Protein AF-E6KYJ8-F1 (afdb_monomer_lite)

pLDDT: mean 94.99, std 8.51, range [47.22, 98.88]

Secondary structure (DSSP, 8-state):
--HHHHHHHHHHHHHHHHTT-HHHHHHHHHH--TTT-HHHHHHHHHHHHHHHHHTT-HHHHHHHHTT--TTT-HHHHHHHHHHHHHHHHHTT-HHHHHHHHHT--TTT-HHHHHHHHHHHHHHHHHTT-HHHHHHHHHT--TTT-HHHHHHHHHHHHHHHHHTT-HHHHHHHHHH--GGGS--

Structure (mmCIF, N/CA/C/O backbone):
data_AF-E6KYJ8-F1
#
_entry.id   AF-E6KYJ8-F1
#
loop_
_atom_site.group_PDB
_atom_site.id
_atom_site.type_symbol
_atom_site.label_atom_id
_atom_site.label_alt_id
_atom_site.label_comp_id
_atom_site.label_asym_id
_atom_site.label_entity_id
_atom_site.label_seq_id
_atom_site.pdbx_PDB_ins_code
_atom_site.Cartn_x
_atom_site.Cartn_y
_atom_site.Cartn_z
_atom_site.occupancy
_atom_site.B_iso_or_equiv
_atom_site.auth_seq_id
_atom_site.auth_comp_id
_atom_site.auth_asym_id
_atom_site.auth_atom_id
_atom_site.pdbx_PDB_model_num
ATOM 1 N N . MET A 1 1 ? 23.139 4.076 -16.967 1.00 90.25 1 MET A N 1
ATOM 2 C CA . MET A 1 1 ? 22.301 5.235 -17.347 1.00 90.25 1 MET A CA 1
ATOM 3 C C . MET A 1 1 ? 22.391 6.262 -16.223 1.00 90.25 1 MET A C 1
ATOM 5 O O . MET A 1 1 ? 22.632 5.878 -15.086 1.00 90.25 1 MET A O 1
ATOM 9 N N . SER A 1 2 ? 22.284 7.561 -16.502 1.00 94.62 2 SER A N 1
ATOM 10 C CA . SER A 1 2 ? 22.285 8.576 -15.435 1.00 94.62 2 SER A CA 1
ATOM 11 C C . SER A 1 2 ? 20.957 8.593 -14.661 1.00 94.62 2 SER A C 1
ATOM 13 O O . SER A 1 2 ? 19.926 8.132 -15.155 1.00 94.62 2 SER A O 1
ATOM 15 N N . GLN A 1 3 ? 20.948 9.167 -13.451 1.00 94.38 3 GLN A N 1
ATOM 16 C CA . GLN A 1 3 ? 19.711 9.337 -12.673 1.00 94.38 3 GLN A CA 1
ATOM 17 C C . GLN A 1 3 ? 18.653 10.158 -13.426 1.00 94.38 3 GLN A C 1
ATOM 19 O O . GLN A 1 3 ? 17.460 9.868 -13.329 1.00 94.38 3 GLN A O 1
ATOM 24 N N . ASP A 1 4 ? 19.076 11.168 -14.186 1.00 96.25 4 ASP A N 1
ATOM 25 C CA . ASP A 1 4 ? 18.162 12.025 -14.942 1.00 96.25 4 ASP A CA 1
ATOM 26 C C . ASP A 1 4 ? 17.588 11.306 -16.162 1.00 96.25 4 ASP A C 1
ATOM 28 O O . ASP A 1 4 ? 16.384 11.391 -16.409 1.00 96.25 4 ASP A O 1
ATOM 32 N N . GLU A 1 5 ? 18.401 10.515 -16.863 1.00 97.00 5 GLU A N 1
ATOM 33 C CA . GLU A 1 5 ? 17.921 9.628 -17.928 1.00 97.00 5 GLU A CA 1
ATOM 34 C C . GLU A 1 5 ? 16.893 8.619 -17.382 1.00 97.00 5 GLU A C 1
ATOM 36 O O . GLU A 1 5 ? 15.819 8.457 -17.964 1.00 97.00 5 GLU A O 1
ATOM 41 N N . ALA A 1 6 ? 17.140 8.016 -16.210 1.00 97.44 6 ALA A N 1
ATOM 42 C CA . ALA A 1 6 ? 16.184 7.105 -15.574 1.00 97.44 6 ALA A CA 1
ATOM 43 C C . ALA A 1 6 ? 14.845 7.799 -15.252 1.00 97.44 6 ALA A C 1
ATOM 45 O O . ALA A 1 6 ? 13.772 7.229 -15.469 1.00 97.44 6 ALA A O 1
ATOM 46 N N . ARG A 1 7 ? 14.880 9.048 -14.767 1.00 97.75 7 ARG A N 1
ATOM 47 C CA . ARG A 1 7 ? 13.676 9.853 -14.481 1.00 97.75 7 ARG A CA 1
ATOM 48 C C . ARG A 1 7 ? 12.904 10.230 -15.746 1.00 97.75 7 ARG A C 1
ATOM 50 O O . ARG A 1 7 ? 11.667 10.268 -15.717 1.00 97.75 7 ARG A O 1
ATOM 57 N N . GLN A 1 8 ? 13.607 10.502 -16.845 1.00 98.00 8 GLN A N 1
ATOM 58 C CA . GLN A 1 8 ? 12.992 10.763 -18.146 1.00 98.00 8 GLN A CA 1
ATOM 59 C C . GLN A 1 8 ? 12.287 9.514 -18.675 1.00 98.00 8 GLN A C 1
ATOM 61 O O . GLN A 1 8 ? 11.096 9.587 -18.989 1.00 98.00 8 GLN A O 1
ATOM 66 N N . LEU A 1 9 ? 12.966 8.362 -18.666 1.00 98.25 9 LEU A N 1
ATOM 67 C CA . LEU A 1 9 ? 12.364 7.079 -19.032 1.00 98.25 9 LEU A CA 1
ATOM 68 C C . LEU A 1 9 ? 11.146 6.757 -18.164 1.00 98.25 9 LEU A C 1
ATOM 70 O O . LEU A 1 9 ? 10.091 6.409 -18.688 1.00 98.25 9 LEU A O 1
ATOM 74 N N . PHE A 1 10 ? 11.236 6.952 -16.846 1.00 98.31 10 PHE A N 1
ATOM 75 C CA . PHE A 1 10 ? 10.096 6.751 -15.951 1.00 98.31 10 PHE A CA 1
ATOM 76 C C . PHE A 1 10 ? 8.895 7.630 -16.334 1.00 98.31 10 PHE A C 1
ATOM 78 O O . PHE A 1 10 ? 7.752 7.168 -16.339 1.00 98.31 10 PHE A O 1
ATOM 85 N N . SER A 1 11 ? 9.140 8.899 -16.665 1.00 98.31 11 SER A N 1
ATOM 86 C CA . SER A 1 11 ? 8.084 9.834 -17.066 1.00 98.31 11 SER A CA 1
ATOM 87 C C . SER A 1 11 ? 7.454 9.439 -18.404 1.00 98.31 11 SER A C 1
ATOM 89 O O . SER A 1 11 ? 6.230 9.482 -18.539 1.00 98.31 11 SER A O 1
ATOM 91 N N . GLN A 1 12 ? 8.267 8.989 -19.363 1.00 98.38 12 GLN A N 1
ATOM 92 C CA . GLN A 1 12 ? 7.805 8.455 -20.643 1.00 98.38 12 GLN A CA 1
ATOM 93 C C . GLN A 1 12 ? 6.954 7.192 -20.456 1.00 98.38 12 GLN A C 1
ATOM 95 O O . GLN A 1 12 ? 5.836 7.131 -20.966 1.00 98.38 12 GLN A O 1
ATOM 100 N N . ALA A 1 13 ? 7.434 6.219 -19.679 1.00 98.25 13 ALA A N 1
ATOM 101 C CA . ALA A 1 13 ? 6.714 4.983 -19.380 1.00 98.25 13 ALA A CA 1
ATOM 102 C C . ALA A 1 13 ? 5.369 5.252 -18.696 1.00 98.25 13 ALA A C 1
ATOM 104 O O . ALA A 1 13 ? 4.353 4.653 -19.041 1.00 98.25 13 ALA A O 1
ATOM 105 N N . LYS A 1 14 ? 5.327 6.214 -17.765 1.00 98.00 14 LYS A N 1
ATOM 106 C CA . LYS A 1 14 ? 4.080 6.626 -17.113 1.00 98.00 14 LYS A CA 1
ATOM 107 C C . LYS A 1 14 ? 3.079 7.220 -18.110 1.00 98.00 14 LYS A C 1
ATOM 109 O O . LYS A 1 14 ? 1.889 6.950 -17.979 1.00 98.00 14 LYS A O 1
ATOM 114 N N . LYS A 1 15 ? 3.538 8.000 -19.093 1.00 98.19 15 LYS A N 1
ATOM 115 C CA . LYS A 1 15 ? 2.671 8.522 -20.158 1.00 98.19 15 LYS A CA 1
ATOM 116 C C . LYS A 1 15 ? 2.117 7.388 -21.025 1.00 98.19 15 LYS A C 1
ATOM 118 O O . LYS A 1 15 ? 0.914 7.317 -21.217 1.00 98.19 15 LYS A O 1
ATOM 123 N N . LEU A 1 16 ? 2.967 6.456 -21.457 1.00 98.12 16 LEU A N 1
ATOM 124 C CA . LEU A 1 16 ? 2.534 5.273 -22.214 1.00 98.12 16 LEU A CA 1
ATOM 125 C C . LEU A 1 16 ? 1.512 4.435 -21.438 1.00 98.12 16 LEU A C 1
ATOM 127 O O . LEU A 1 16 ? 0.522 3.986 -22.006 1.00 98.12 16 LEU A O 1
ATOM 131 N N . TYR A 1 17 ? 1.710 4.282 -20.127 1.00 96.19 17 TYR A N 1
ATOM 132 C CA . TYR A 1 17 ? 0.749 3.616 -19.253 1.00 96.19 17 TYR A CA 1
ATOM 133 C C . TYR A 1 17 ? -0.611 4.335 -19.216 1.00 96.19 17 TYR A C 1
ATOM 135 O O . TYR A 1 17 ? -1.647 3.674 -19.262 1.00 96.19 17 TYR A O 1
ATOM 143 N N . GLN A 1 18 ? -0.618 5.672 -19.161 1.00 95.56 18 GLN A N 1
ATOM 144 C CA . GLN A 1 18 ? -1.845 6.480 -19.224 1.00 95.56 18 GLN A CA 1
ATOM 145 C C . GLN A 1 18 ? -2.541 6.383 -20.586 1.00 95.56 18 GLN A C 1
ATOM 147 O O . GLN A 1 18 ? -3.766 6.354 -20.632 1.00 95.56 18 GLN A O 1
ATOM 152 N N . ASP A 1 19 ? -1.764 6.268 -21.662 1.00 96.62 19 ASP A N 1
ATOM 153 C CA . ASP A 1 19 ? -2.246 6.093 -23.036 1.00 96.62 19 ASP A CA 1
ATOM 154 C C . ASP A 1 19 ? -2.639 4.626 -23.348 1.00 96.62 19 ASP A C 1
ATOM 156 O O . ASP A 1 19 ? -2.859 4.274 -24.504 1.00 96.62 19 ASP A O 1
ATOM 160 N N . GLU A 1 20 ? -2.689 3.750 -22.333 1.00 95.25 20 GLU A N 1
ATOM 161 C CA . GLU A 1 20 ? -2.968 2.304 -22.422 1.00 95.25 20 GLU A CA 1
ATOM 162 C C . GLU A 1 20 ? -2.023 1.493 -23.327 1.00 95.25 20 GLU A C 1
ATOM 164 O O . GLU A 1 20 ? -2.270 0.323 -23.632 1.00 95.25 20 GLU A O 1
ATOM 169 N N . LYS A 1 21 ? -0.866 2.058 -23.675 1.00 97.44 21 LYS A N 1
ATOM 170 C CA . LYS A 1 21 ? 0.219 1.383 -24.395 1.00 97.44 21 LYS A CA 1
ATOM 171 C C . LYS A 1 21 ? 1.053 0.541 -23.431 1.00 97.44 21 LYS A C 1
ATOM 173 O O . LYS A 1 21 ? 2.201 0.855 -23.119 1.00 97.44 21 LYS A O 1
ATOM 178 N N . LEU A 1 22 ? 0.429 -0.511 -22.899 1.00 95.75 22 LEU A N 1
ATOM 179 C CA . LEU A 1 22 ? 0.965 -1.274 -21.770 1.00 95.75 22 LEU A CA 1
ATOM 180 C C . LEU A 1 22 ? 2.283 -1.987 -22.084 1.00 95.75 22 LEU A C 1
ATOM 182 O O . LEU A 1 22 ? 3.143 -2.029 -21.211 1.00 95.75 22 LEU A O 1
ATOM 186 N N . ASP A 1 23 ? 2.451 -2.530 -23.289 1.00 96.56 23 ASP A N 1
ATOM 187 C CA . ASP A 1 23 ? 3.670 -3.267 -23.653 1.00 96.56 23 ASP A CA 1
ATOM 188 C C . ASP A 1 23 ? 4.876 -2.324 -23.776 1.00 96.56 23 ASP A C 1
ATOM 190 O O . ASP A 1 23 ? 5.904 -2.559 -23.147 1.00 96.56 23 ASP A O 1
ATOM 194 N N . GLU A 1 24 ? 4.707 -1.176 -24.441 1.00 97.75 24 GLU A N 1
ATOM 195 C CA . GLU A 1 24 ? 5.748 -0.139 -24.516 1.00 97.75 24 GLU A CA 1
ATOM 196 C C . GLU A 1 24 ? 6.108 0.403 -23.116 1.00 97.75 24 GLU A C 1
ATOM 198 O O . GLU A 1 24 ? 7.274 0.646 -22.807 1.00 97.75 24 GLU A O 1
ATOM 203 N N . ALA A 1 25 ? 5.114 0.581 -22.236 1.00 98.25 25 ALA A N 1
ATOM 204 C CA . ALA A 1 25 ? 5.355 1.006 -20.858 1.00 98.25 25 ALA A CA 1
ATOM 205 C C . ALA A 1 25 ? 6.130 -0.050 -20.049 1.00 98.25 25 ALA A C 1
ATOM 207 O O . ALA A 1 25 ? 7.018 0.310 -19.273 1.00 98.25 25 ALA A O 1
ATOM 208 N N . ILE A 1 26 ? 5.805 -1.338 -20.225 1.00 98.38 26 ILE A N 1
ATOM 209 C CA . ILE A 1 26 ? 6.500 -2.462 -19.581 1.00 98.38 26 ILE A CA 1
ATOM 210 C C . ILE A 1 26 ? 7.983 -2.445 -19.948 1.00 98.38 26 ILE A C 1
ATOM 212 O O . ILE A 1 26 ? 8.816 -2.474 -19.040 1.00 98.38 26 ILE A O 1
ATOM 216 N N . ASP A 1 27 ? 8.300 -2.341 -21.240 1.00 98.12 27 ASP A N 1
ATOM 217 C CA . ASP A 1 27 ? 9.679 -2.390 -21.731 1.00 98.12 27 ASP A CA 1
ATOM 218 C C . ASP A 1 27 ? 10.536 -1.286 -21.096 1.00 98.12 27 ASP A C 1
ATOM 220 O O . ASP A 1 27 ? 11.637 -1.539 -20.598 1.00 98.12 27 ASP A O 1
ATOM 224 N N . ILE A 1 28 ? 10.000 -0.062 -21.025 1.00 98.31 28 ILE A N 1
ATOM 225 C CA . ILE A 1 28 ? 10.714 1.067 -20.420 1.00 98.31 28 ILE A CA 1
ATOM 226 C C . ILE A 1 28 ? 10.812 0.923 -18.895 1.00 98.31 28 ILE A C 1
ATOM 228 O O . ILE A 1 28 ? 11.865 1.192 -18.316 1.00 98.31 28 ILE A O 1
ATOM 232 N N . PHE A 1 29 ? 9.759 0.480 -18.199 1.00 98.44 29 PHE A N 1
ATOM 233 C CA . PHE A 1 29 ? 9.866 0.258 -16.752 1.00 98.44 29 PHE A CA 1
ATOM 234 C C . PHE A 1 29 ? 10.894 -0.832 -16.405 1.00 98.44 29 PHE A C 1
ATOM 236 O O . PHE A 1 29 ? 11.585 -0.709 -15.394 1.00 98.44 29 PHE A O 1
ATOM 243 N N . GLN A 1 30 ? 11.032 -1.872 -17.235 1.00 97.81 30 GLN A N 1
ATOM 244 C CA . GLN A 1 30 ? 12.019 -2.947 -17.063 1.00 97.81 30 GLN A CA 1
ATOM 245 C C . GLN A 1 30 ? 13.461 -2.520 -17.382 1.00 97.81 30 GLN A C 1
ATOM 247 O O . GLN A 1 30 ? 14.420 -3.118 -16.867 1.00 97.81 30 GLN A O 1
ATOM 252 N N . SER A 1 31 ? 13.639 -1.505 -18.232 1.00 97.62 31 SER A N 1
ATOM 253 C CA . SER A 1 31 ? 14.966 -1.014 -18.605 1.00 97.62 31 SER A CA 1
ATOM 254 C C . SER A 1 31 ? 15.634 -0.217 -17.481 1.00 97.62 31 SER A C 1
ATOM 256 O O . SER A 1 31 ? 16.860 -0.210 -17.403 1.00 97.62 31 SER A O 1
ATOM 258 N N . ILE A 1 32 ? 14.855 0.403 -16.588 1.00 98.06 32 ILE A N 1
ATOM 259 C CA . ILE A 1 32 ? 15.362 1.154 -15.431 1.00 98.06 32 ILE A CA 1
ATOM 260 C C . ILE A 1 32 ? 15.987 0.182 -14.425 1.00 98.06 32 ILE A C 1
ATOM 262 O O . ILE A 1 32 ? 15.309 -0.719 -13.926 1.00 98.06 32 ILE A O 1
ATOM 266 N N . LYS A 1 33 ? 17.274 0.362 -14.101 1.00 97.88 33 LYS A N 1
ATOM 267 C CA . LYS A 1 33 ? 17.994 -0.479 -13.133 1.00 97.88 33 LYS A CA 1
ATOM 268 C C . LYS A 1 33 ? 18.135 0.219 -11.787 1.00 97.88 33 LYS A C 1
ATOM 270 O O . LYS A 1 33 ? 18.229 1.444 -11.713 1.00 97.88 33 LYS A O 1
ATOM 275 N N . ARG A 1 34 ? 18.177 -0.573 -10.709 1.00 97.94 34 ARG A N 1
ATOM 276 C CA . ARG A 1 34 ? 18.364 -0.054 -9.345 1.00 97.94 34 ARG A CA 1
ATOM 277 C C . ARG A 1 34 ? 19.661 0.745 -9.217 1.00 97.94 34 ARG A C 1
ATOM 279 O O . ARG A 1 34 ? 19.665 1.783 -8.572 1.00 97.94 34 ARG A O 1
ATOM 286 N N . GLU A 1 35 ? 20.724 0.284 -9.871 1.00 97.25 35 GLU A N 1
ATOM 287 C CA . GLU A 1 35 ? 22.051 0.915 -9.874 1.00 97.25 35 GLU A CA 1
ATOM 288 C C . GLU A 1 35 ? 22.045 2.328 -10.479 1.00 97.25 35 GLU A C 1
ATOM 290 O O . GLU A 1 35 ? 22.800 3.185 -10.029 1.00 97.25 35 GLU A O 1
ATOM 295 N N . ASP A 1 36 ? 21.176 2.587 -11.463 1.00 95.06 36 ASP A N 1
ATOM 296 C CA . ASP A 1 36 ? 21.071 3.901 -12.105 1.00 95.06 36 ASP A CA 1
ATOM 297 C C . ASP A 1 36 ? 20.391 4.916 -11.174 1.00 95.06 36 ASP A C 1
ATOM 299 O O . ASP A 1 36 ? 20.800 6.072 -11.083 1.00 95.06 36 ASP A O 1
ATOM 303 N N . SER A 1 37 ? 19.323 4.494 -10.488 1.00 97.38 37 SER A N 1
ATOM 304 C CA . SER A 1 37 ? 18.577 5.302 -9.521 1.00 97.38 37 SER A CA 1
ATOM 305 C C . SER A 1 37 ? 17.672 4.400 -8.669 1.00 97.38 37 SER A C 1
ATOM 307 O O . SER A 1 37 ? 16.605 4.006 -9.151 1.00 97.38 37 SER A O 1
ATOM 309 N N . PRO A 1 38 ? 18.024 4.116 -7.400 1.00 98.25 38 PRO A N 1
ATOM 310 C CA . PRO A 1 38 ? 17.213 3.254 -6.537 1.00 98.25 38 PRO A CA 1
ATOM 311 C C . PRO A 1 38 ? 15.776 3.765 -6.372 1.00 98.25 38 PRO A C 1
ATOM 313 O O . PRO A 1 38 ? 14.809 3.022 -6.544 1.00 98.25 38 PRO A O 1
ATOM 316 N N . GLU A 1 39 ? 15.623 5.076 -6.170 1.00 98.19 39 GLU A N 1
ATOM 317 C CA . GLU A 1 39 ? 14.317 5.719 -6.028 1.00 98.19 39 GLU A CA 1
ATOM 318 C C . GLU A 1 39 ? 13.444 5.561 -7.284 1.00 98.19 39 GLU A C 1
ATOM 320 O O . GLU A 1 39 ? 12.257 5.225 -7.199 1.00 98.19 39 GLU A O 1
ATOM 325 N N . THR A 1 40 ? 14.019 5.802 -8.466 1.00 98.44 40 THR A N 1
ATOM 326 C CA . THR A 1 40 ? 13.284 5.707 -9.734 1.00 98.44 40 THR A CA 1
ATOM 327 C C . THR A 1 40 ? 12.972 4.256 -10.074 1.00 98.44 40 THR A C 1
ATOM 329 O O . THR A 1 40 ? 11.868 3.963 -10.534 1.00 98.44 40 THR A O 1
ATOM 332 N N . PHE A 1 41 ? 13.898 3.343 -9.783 1.00 98.69 41 PHE A N 1
ATOM 333 C CA . PHE A 1 41 ? 13.699 1.907 -9.910 1.00 98.69 41 PHE A CA 1
ATOM 334 C C . PHE A 1 41 ? 12.505 1.430 -9.080 1.00 98.69 41 PHE A C 1
ATOM 336 O O . PHE A 1 41 ? 11.587 0.836 -9.639 1.00 98.69 41 PHE A O 1
ATOM 343 N N . ALA A 1 42 ? 12.446 1.755 -7.785 1.00 98.75 42 ALA A N 1
ATOM 344 C CA . ALA A 1 42 ? 11.335 1.352 -6.920 1.00 98.75 42 ALA A CA 1
ATOM 345 C C . ALA A 1 42 ? 9.976 1.849 -7.445 1.00 98.75 42 ALA A C 1
ATOM 347 O O . ALA A 1 42 ? 8.984 1.115 -7.462 1.00 98.75 42 ALA A O 1
ATOM 348 N N . ARG A 1 43 ? 9.928 3.088 -7.948 1.00 98.62 43 ARG A N 1
ATOM 349 C CA . ARG A 1 43 ? 8.725 3.651 -8.579 1.00 98.62 43 ARG A CA 1
ATOM 350 C C . ARG A 1 43 ? 8.375 2.951 -9.894 1.00 98.62 43 ARG A C 1
ATOM 352 O O . ARG A 1 43 ? 7.190 2.746 -10.161 1.00 98.62 43 ARG A O 1
ATOM 359 N N . ALA A 1 44 ? 9.364 2.601 -10.714 1.00 98.62 44 ALA A N 1
ATOM 360 C CA . ALA A 1 44 ? 9.171 1.868 -11.963 1.00 98.62 44 ALA A CA 1
ATOM 361 C C . ALA A 1 44 ? 8.621 0.460 -11.700 1.00 98.62 44 ALA A C 1
ATOM 363 O O . ALA A 1 44 ? 7.591 0.101 -12.267 1.00 98.62 44 ALA A O 1
ATOM 364 N N . GLN A 1 45 ? 9.223 -0.284 -10.767 1.00 98.81 45 GLN A N 1
ATOM 365 C CA . GLN A 1 45 ? 8.759 -1.617 -10.372 1.00 98.81 45 GLN A CA 1
ATOM 366 C C . GLN A 1 45 ? 7.330 -1.583 -9.815 1.00 98.81 45 GLN A C 1
ATOM 368 O O . GLN A 1 45 ? 6.519 -2.439 -10.163 1.00 98.81 45 GLN A O 1
ATOM 373 N N . LEU A 1 46 ? 6.966 -0.556 -9.033 1.00 98.81 46 LEU A N 1
ATOM 374 C CA . LEU A 1 46 ? 5.592 -0.400 -8.545 1.00 98.81 46 LEU A CA 1
ATOM 375 C C . LEU A 1 46 ? 4.580 -0.307 -9.701 1.00 98.81 46 LEU A C 1
ATOM 377 O O . LEU A 1 46 ? 3.543 -0.966 -9.660 1.00 98.81 46 LEU A O 1
ATOM 381 N N . ASN A 1 47 ? 4.870 0.496 -10.732 1.00 98.62 47 ASN A N 1
ATOM 382 C CA . ASN A 1 47 ? 3.982 0.636 -11.893 1.00 98.62 47 ASN A CA 1
ATOM 383 C C . ASN A 1 47 ? 3.983 -0.623 -12.764 1.00 98.62 47 ASN A C 1
ATOM 385 O O . ASN A 1 47 ? 2.923 -1.057 -13.207 1.00 98.62 47 ASN A O 1
ATOM 389 N N . LEU A 1 48 ? 5.146 -1.244 -12.952 1.00 98.62 48 LEU A N 1
ATOM 390 C CA . LEU A 1 48 ? 5.276 -2.493 -13.688 1.00 98.62 48 LEU A CA 1
ATOM 391 C C . LEU A 1 48 ? 4.421 -3.605 -13.059 1.00 98.62 48 LEU A C 1
ATOM 393 O O . LEU A 1 48 ? 3.650 -4.261 -13.757 1.00 98.62 48 LEU A O 1
ATOM 397 N N . ALA A 1 49 ? 4.491 -3.779 -11.738 1.00 98.62 49 ALA A N 1
ATOM 398 C CA . ALA A 1 49 ? 3.672 -4.752 -11.020 1.00 98.62 49 ALA A CA 1
ATOM 399 C C . ALA A 1 49 ? 2.167 -4.450 -11.119 1.00 98.62 49 ALA A C 1
ATOM 401 O O . ALA A 1 49 ? 1.370 -5.370 -11.301 1.00 98.62 49 ALA A O 1
ATOM 402 N N . LEU A 1 50 ? 1.767 -3.172 -11.065 1.00 98.12 50 LEU A N 1
ATOM 403 C CA . LEU A 1 50 ? 0.370 -2.770 -11.273 1.00 98.12 50 LEU A CA 1
ATOM 404 C C . LEU A 1 50 ? -0.133 -3.141 -12.677 1.00 98.12 50 LEU A C 1
ATOM 406 O O . LEU A 1 50 ? -1.264 -3.609 -12.806 1.00 98.12 50 LEU A O 1
ATOM 410 N N . ILE A 1 51 ? 0.699 -2.989 -13.714 1.00 98.06 51 ILE A N 1
ATOM 411 C CA . ILE A 1 51 ? 0.354 -3.405 -15.081 1.00 98.06 51 ILE A CA 1
ATOM 412 C C . ILE A 1 51 ? 0.149 -4.921 -15.147 1.00 98.06 51 ILE A C 1
ATOM 414 O O . ILE A 1 51 ? -0.864 -5.374 -15.679 1.00 98.06 51 ILE A O 1
ATOM 418 N N . TRP A 1 52 ? 1.068 -5.712 -14.584 1.00 98.38 52 TRP A N 1
ATOM 419 C CA . TRP A 1 52 ? 0.923 -7.172 -14.570 1.00 98.38 52 TRP A CA 1
ATOM 420 C C . TRP A 1 52 ? -0.311 -7.625 -13.787 1.00 98.38 52 TRP A C 1
ATOM 422 O O . TRP A 1 52 ? -1.039 -8.493 -14.263 1.00 98.38 52 TRP A O 1
ATOM 432 N N . ARG A 1 53 ? -0.629 -6.967 -12.664 1.00 96.25 53 ARG A N 1
ATOM 433 C CA . ARG A 1 53 ? -1.882 -7.201 -11.935 1.00 96.25 53 ARG A CA 1
ATOM 434 C C . ARG A 1 53 ? -3.109 -6.872 -12.796 1.00 96.25 53 ARG A C 1
ATOM 436 O O . ARG A 1 53 ? -4.031 -7.680 -12.834 1.00 96.25 53 ARG A O 1
ATOM 443 N N . LYS A 1 54 ? -3.117 -5.747 -13.533 1.00 94.25 54 LYS A N 1
ATOM 444 C CA . LYS A 1 54 ? -4.206 -5.381 -14.474 1.00 94.25 54 LYS A CA 1
ATOM 445 C C . LYS A 1 54 ? -4.376 -6.428 -15.584 1.00 94.25 54 LYS A C 1
ATOM 447 O O . LYS A 1 54 ? -5.497 -6.665 -16.018 1.00 94.25 54 LYS A O 1
ATOM 452 N N . LYS A 1 55 ? -3.286 -7.073 -16.016 1.00 95.81 55 LYS A N 1
ATOM 453 C CA . LYS A 1 55 ? -3.295 -8.173 -16.996 1.00 95.81 55 LYS A CA 1
ATOM 454 C C . LYS A 1 55 ? -3.707 -9.538 -16.413 1.00 95.81 55 LYS A C 1
ATOM 456 O O . LYS A 1 55 ? -3.790 -10.496 -17.169 1.00 95.81 55 LYS A O 1
ATOM 461 N N . GLY A 1 56 ? -3.959 -9.644 -15.105 1.00 95.75 56 GLY A N 1
ATOM 462 C CA . GLY A 1 56 ? -4.295 -10.909 -14.433 1.00 95.75 56 GLY A CA 1
ATOM 463 C C . GLY A 1 56 ? -3.088 -11.791 -14.089 1.00 95.75 56 GLY A C 1
ATOM 464 O O . GLY A 1 56 ? -3.249 -12.873 -13.537 1.00 95.75 56 GLY A O 1
ATOM 465 N N . GLU A 1 57 ? -1.871 -11.319 -14.352 1.00 97.88 57 GLU A N 1
ATOM 466 C CA . GLU A 1 57 ? -0.622 -12.051 -14.132 1.00 97.88 57 GLU A CA 1
ATOM 467 C C . GLU A 1 57 ? -0.112 -11.808 -12.702 1.00 97.88 57 GLU A C 1
ATOM 469 O O . GLU A 1 57 ? 0.879 -11.104 -12.468 1.00 97.88 57 GLU A O 1
ATOM 474 N N . GLN A 1 58 ? -0.835 -12.351 -11.720 1.00 96.19 58 GLN A N 1
ATOM 475 C CA . GLN A 1 58 ? -0.595 -12.085 -10.300 1.00 96.19 58 GLN A CA 1
ATOM 476 C C . GLN A 1 58 ? 0.792 -12.539 -9.832 1.00 96.19 58 GLN A C 1
ATOM 478 O O . GLN A 1 58 ? 1.431 -11.830 -9.062 1.00 96.19 58 GLN A O 1
ATOM 483 N N . GLU A 1 59 ? 1.292 -13.682 -10.299 1.00 98.00 59 GLU A N 1
ATOM 484 C CA . GLU A 1 59 ? 2.607 -14.216 -9.920 1.00 98.00 59 GLU A CA 1
ATOM 485 C C . GLU A 1 59 ? 3.737 -13.279 -10.355 1.00 98.00 59 GLU A C 1
ATOM 487 O O . GLU A 1 59 ? 4.661 -13.025 -9.581 1.00 98.00 59 GLU A O 1
ATOM 492 N N . LYS A 1 60 ? 3.635 -12.703 -11.561 1.00 98.19 60 LYS A N 1
ATOM 493 C CA . LYS A 1 60 ? 4.590 -11.698 -12.047 1.00 98.19 60 LYS A CA 1
ATOM 494 C C . LYS A 1 60 ? 4.518 -10.433 -11.201 1.00 98.19 60 LYS A C 1
ATOM 496 O O . LYS A 1 60 ? 5.554 -9.908 -10.802 1.00 98.19 60 LYS A O 1
ATOM 501 N N . ALA A 1 61 ? 3.306 -9.962 -10.899 1.00 98.50 61 ALA A N 1
ATOM 502 C CA . ALA A 1 61 ? 3.113 -8.787 -10.057 1.00 98.50 61 ALA A CA 1
ATOM 503 C C . ALA A 1 61 ? 3.716 -8.980 -8.656 1.00 98.50 61 ALA A C 1
ATOM 505 O O . ALA A 1 61 ? 4.431 -8.100 -8.185 1.00 98.50 61 ALA A O 1
ATOM 506 N N . ILE A 1 62 ? 3.483 -10.138 -8.023 1.00 98.62 62 ILE A N 1
ATOM 507 C CA . ILE A 1 62 ? 4.061 -10.496 -6.718 1.00 98.62 62 ILE A CA 1
ATOM 508 C C . ILE A 1 62 ? 5.586 -10.452 -6.780 1.00 98.62 62 ILE A C 1
ATOM 510 O O . ILE A 1 62 ? 6.191 -9.714 -6.005 1.00 98.62 62 ILE A O 1
ATOM 514 N N . ALA A 1 63 ? 6.189 -11.170 -7.734 1.00 98.56 63 ALA A N 1
ATOM 515 C CA . ALA A 1 63 ? 7.641 -11.230 -7.869 1.00 98.56 63 ALA A CA 1
ATOM 516 C C . ALA A 1 63 ? 8.258 -9.831 -8.021 1.00 98.56 63 ALA A C 1
ATOM 518 O O . ALA A 1 63 ? 9.293 -9.544 -7.430 1.00 98.56 63 ALA A O 1
ATOM 519 N N . ILE A 1 64 ? 7.601 -8.936 -8.767 1.00 98.75 64 ILE A N 1
ATOM 520 C CA . ILE A 1 64 ? 8.066 -7.559 -8.955 1.00 98.75 64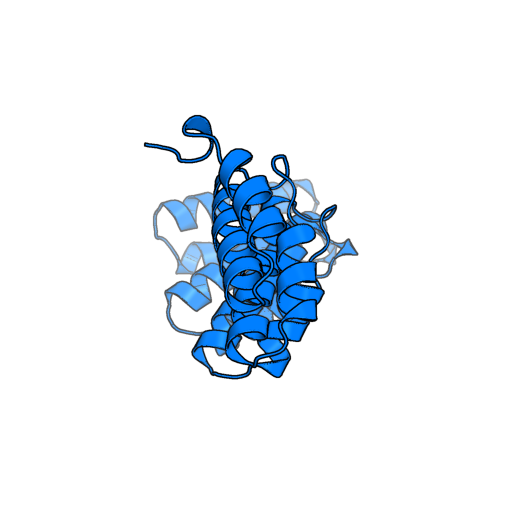 ILE A CA 1
ATOM 521 C C . ILE A 1 64 ? 7.879 -6.719 -7.686 1.00 98.75 64 ILE A C 1
ATOM 523 O O . ILE A 1 64 ? 8.807 -6.009 -7.298 1.00 98.75 64 ILE A O 1
ATOM 527 N N . TYR A 1 65 ? 6.723 -6.787 -7.016 1.00 98.69 65 TYR A N 1
ATOM 528 C CA . TYR A 1 65 ? 6.508 -6.058 -5.760 1.00 98.69 65 TYR A CA 1
ATOM 529 C C . TYR A 1 65 ? 7.535 -6.447 -4.689 1.00 98.69 65 TYR A C 1
ATOM 531 O O . TYR A 1 65 ? 8.004 -5.575 -3.961 1.00 98.69 65 TYR A O 1
ATOM 539 N N . GLU A 1 66 ? 7.922 -7.724 -4.623 1.00 98.38 66 GLU A N 1
ATOM 540 C CA . GLU A 1 66 ? 8.944 -8.235 -3.698 1.00 98.38 66 GLU A CA 1
ATOM 541 C C . GLU A 1 66 ? 10.353 -7.685 -3.980 1.00 98.38 66 GLU A C 1
ATOM 543 O O . GLU A 1 66 ? 11.207 -7.696 -3.094 1.00 98.38 66 GLU A O 1
ATOM 548 N N . THR A 1 67 ? 10.605 -7.137 -5.175 1.00 98.38 67 THR A N 1
ATOM 549 C CA . THR A 1 67 ? 11.876 -6.458 -5.471 1.00 98.38 67 THR A CA 1
ATOM 550 C C . THR A 1 67 ? 11.963 -5.045 -4.897 1.00 98.38 67 THR A C 1
ATOM 552 O O . THR A 1 67 ? 13.043 -4.462 -4.895 1.00 98.38 67 THR A O 1
ATOM 555 N N . ILE A 1 68 ? 10.866 -4.450 -4.430 1.00 98.69 68 ILE A N 1
ATOM 556 C CA . ILE A 1 68 ? 10.866 -3.063 -3.952 1.00 98.69 68 ILE A CA 1
ATOM 557 C C . ILE A 1 68 ? 11.373 -3.040 -2.511 1.00 98.69 68 ILE A C 1
ATOM 559 O O . ILE A 1 68 ? 10.787 -3.671 -1.634 1.00 98.69 68 ILE A O 1
ATOM 563 N N . GLN A 1 69 ? 12.453 -2.299 -2.263 1.00 98.62 69 GLN A N 1
ATOM 564 C CA . GLN A 1 69 ? 13.047 -2.140 -0.934 1.00 98.62 69 GLN A CA 1
ATOM 565 C C . GLN A 1 69 ? 12.613 -0.816 -0.304 1.00 98.62 69 GLN A C 1
ATOM 567 O O . GLN A 1 69 ? 12.396 0.176 -1.005 1.00 98.62 69 GLN A O 1
ATOM 572 N N . ARG A 1 70 ? 12.470 -0.795 1.026 1.00 98.62 70 ARG A N 1
ATOM 573 C CA . ARG A 1 70 ? 12.051 0.413 1.750 1.00 98.62 70 ARG A CA 1
ATOM 574 C C . ARG A 1 70 ? 13.084 1.527 1.599 1.00 98.62 70 ARG A C 1
ATOM 576 O O . ARG A 1 70 ? 12.710 2.679 1.421 1.00 98.62 70 ARG A O 1
ATOM 583 N N . GLU A 1 71 ? 14.360 1.169 1.622 1.00 98.31 71 GLU A N 1
ATOM 584 C CA . GLU A 1 71 ? 15.501 2.079 1.529 1.00 98.31 71 GLU A CA 1
ATOM 585 C C . GLU A 1 71 ? 15.589 2.755 0.154 1.00 98.31 71 GLU A C 1
ATOM 587 O O . GLU A 1 71 ? 16.033 3.898 0.063 1.00 98.31 71 GLU A O 1
ATOM 592 N N . ASP A 1 72 ? 15.121 2.081 -0.903 1.00 98.19 72 ASP A N 1
ATOM 593 C CA . ASP A 1 72 ? 15.078 2.636 -2.258 1.00 98.19 72 ASP A CA 1
ATOM 594 C C . ASP A 1 72 ? 14.023 3.751 -2.357 1.00 98.19 72 ASP A C 1
ATOM 596 O O . ASP A 1 72 ? 14.276 4.824 -2.908 1.00 98.19 72 ASP A O 1
ATOM 600 N N . ASN A 1 73 ? 12.812 3.490 -1.850 1.00 98.62 73 ASN A N 1
ATOM 601 C CA . ASN A 1 73 ? 11.722 4.461 -1.788 1.00 98.62 73 ASN A CA 1
ATOM 602 C C . ASN A 1 73 ? 10.639 4.004 -0.783 1.00 98.62 73 ASN A C 1
ATOM 604 O O . ASN A 1 73 ? 9.823 3.139 -1.129 1.00 98.62 73 ASN A O 1
ATOM 608 N N . PRO A 1 74 ? 10.548 4.622 0.412 1.00 98.69 74 PRO A N 1
ATOM 609 C CA . PRO A 1 74 ? 9.603 4.204 1.452 1.00 98.69 74 PRO A CA 1
ATOM 610 C C . PRO A 1 74 ? 8.143 4.220 0.987 1.00 98.69 74 PRO A C 1
ATOM 612 O O . PRO A 1 74 ? 7.385 3.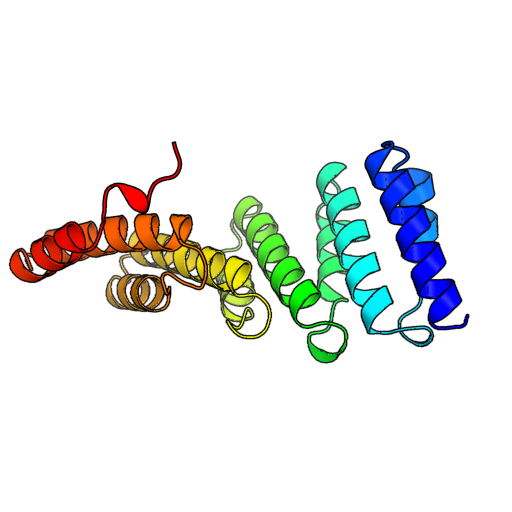273 1.200 1.00 98.69 74 PRO A O 1
ATOM 615 N N . LYS A 1 75 ? 7.761 5.257 0.237 1.00 98.75 75 LYS A N 1
ATOM 616 C CA . LYS A 1 75 ? 6.399 5.421 -0.277 1.00 98.75 75 LYS A CA 1
ATOM 617 C C . LYS A 1 75 ? 6.020 4.338 -1.287 1.00 98.75 75 LYS A C 1
ATOM 619 O O . LYS A 1 75 ? 4.901 3.825 -1.269 1.00 98.75 75 LYS A O 1
ATOM 624 N N . ALA A 1 76 ? 6.932 3.995 -2.198 1.00 98.75 76 ALA A N 1
ATOM 625 C CA . ALA A 1 76 ? 6.708 2.929 -3.169 1.00 98.75 76 ALA A CA 1
ATOM 626 C C . ALA A 1 76 ? 6.645 1.562 -2.478 1.00 98.75 76 ALA A C 1
ATOM 628 O O . ALA A 1 76 ? 5.768 0.765 -2.809 1.00 98.75 76 ALA A O 1
ATOM 629 N N . PHE A 1 77 ? 7.504 1.329 -1.482 1.00 98.88 77 PHE A N 1
ATOM 630 C CA . PHE A 1 77 ? 7.484 0.128 -0.654 1.00 98.88 77 PHE A CA 1
ATOM 631 C C . PHE A 1 77 ? 6.142 -0.057 0.064 1.00 98.88 77 PHE A C 1
ATOM 633 O O . PHE A 1 77 ? 5.513 -1.104 -0.086 1.00 98.88 77 PHE A O 1
ATOM 640 N N . ALA A 1 78 ? 5.640 0.968 0.759 1.00 98.81 78 ALA A N 1
ATOM 641 C CA . ALA A 1 78 ? 4.347 0.902 1.443 1.00 98.81 78 ALA A CA 1
ATOM 642 C C . ALA A 1 78 ? 3.198 0.546 0.483 1.00 98.81 78 ALA A C 1
ATOM 644 O O . ALA A 1 78 ? 2.370 -0.323 0.769 1.00 98.81 78 ALA A O 1
ATOM 645 N N . LYS A 1 79 ? 3.179 1.160 -0.706 1.00 98.81 79 LYS A N 1
ATOM 646 C CA . LYS A 1 79 ? 2.185 0.856 -1.746 1.00 98.81 79 LYS A CA 1
ATOM 647 C C . LYS A 1 79 ? 2.336 -0.554 -2.312 1.00 98.81 79 LYS A C 1
ATOM 649 O O . LYS A 1 79 ? 1.325 -1.191 -2.611 1.00 98.81 79 LYS A O 1
ATOM 654 N N . ALA A 1 80 ? 3.561 -1.047 -2.464 1.00 98.81 80 ALA A N 1
ATOM 655 C CA . ALA A 1 80 ? 3.830 -2.406 -2.920 1.00 98.81 80 ALA A CA 1
ATOM 656 C C . ALA A 1 80 ? 3.329 -3.440 -1.905 1.00 98.81 80 ALA A C 1
ATOM 658 O O . ALA A 1 80 ? 2.586 -4.344 -2.275 1.00 98.81 80 ALA A O 1
ATOM 659 N N . GLN A 1 81 ? 3.639 -3.249 -0.619 1.00 98.88 81 GLN A N 1
ATOM 660 C CA . GLN A 1 81 ? 3.164 -4.108 0.468 1.00 98.88 81 GLN A CA 1
ATOM 661 C C . GLN A 1 81 ? 1.633 -4.110 0.564 1.00 98.88 81 GLN A C 1
ATOM 663 O O . GLN A 1 81 ? 1.021 -5.169 0.698 1.00 98.88 81 GLN A O 1
ATOM 668 N N . TYR A 1 82 ? 0.989 -2.950 0.404 1.00 98.81 82 TYR A N 1
ATOM 669 C CA . TYR A 1 82 ? -0.473 -2.873 0.384 1.00 98.81 82 TYR A CA 1
ATOM 670 C C . TYR A 1 82 ? -1.073 -3.692 -0.770 1.00 98.81 82 TYR A C 1
ATOM 672 O O . TYR A 1 82 ? -2.022 -4.446 -0.563 1.00 98.81 82 TYR A O 1
ATOM 680 N N . ASN A 1 83 ? -0.503 -3.601 -1.977 1.00 98.62 83 ASN A N 1
ATOM 681 C CA . ASN A 1 83 ? -0.969 -4.379 -3.129 1.00 98.62 83 ASN A CA 1
ATOM 682 C C . ASN A 1 83 ? -0.664 -5.879 -3.004 1.00 98.62 83 ASN A C 1
ATOM 684 O O . ASN A 1 83 ? -1.514 -6.687 -3.372 1.00 98.62 83 ASN A O 1
ATOM 688 N N . LEU A 1 84 ? 0.493 -6.258 -2.451 1.00 98.56 84 LEU A N 1
ATOM 689 C CA . LEU A 1 84 ? 0.808 -7.651 -2.120 1.00 98.56 84 LEU A CA 1
ATOM 690 C C . LEU A 1 84 ? -0.238 -8.233 -1.175 1.00 98.56 84 LEU A C 1
ATOM 692 O O . LEU A 1 84 ? -0.748 -9.320 -1.427 1.00 98.56 84 LEU A O 1
ATOM 696 N N . ALA A 1 85 ? -0.602 -7.500 -0.122 1.00 98.56 85 ALA A N 1
ATOM 697 C CA . ALA A 1 85 ? -1.631 -7.936 0.810 1.00 98.56 85 ALA A CA 1
ATOM 698 C C . ALA A 1 85 ? -2.986 -8.154 0.117 1.00 98.56 85 ALA A C 1
ATOM 700 O O . ALA A 1 85 ? -3.651 -9.142 0.404 1.00 98.56 85 ALA A O 1
ATOM 701 N N . LEU A 1 86 ? -3.379 -7.291 -0.828 1.00 98.06 86 LEU A N 1
ATOM 702 C CA . LEU A 1 86 ? -4.610 -7.493 -1.603 1.00 98.06 86 LEU A CA 1
ATOM 703 C C . LEU A 1 86 ? -4.553 -8.765 -2.459 1.00 98.06 86 LEU A C 1
ATOM 705 O O . LEU A 1 86 ? -5.496 -9.547 -2.440 1.00 98.06 86 LEU A O 1
ATOM 709 N N . ILE A 1 87 ? -3.439 -9.010 -3.155 1.00 98.06 87 ILE A N 1
ATOM 710 C CA . ILE A 1 87 ? -3.273 -10.231 -3.958 1.00 98.06 87 ILE A CA 1
ATOM 711 C C . ILE A 1 87 ? -3.298 -11.477 -3.062 1.00 98.06 87 ILE A C 1
ATOM 713 O O . ILE A 1 87 ? -3.941 -12.468 -3.392 1.00 98.06 87 ILE A O 1
ATOM 717 N N . TRP A 1 88 ? -2.632 -11.443 -1.906 1.00 98.25 88 TRP A N 1
ATOM 718 C CA . TRP A 1 88 ? -2.662 -12.567 -0.969 1.00 98.25 88 TRP A CA 1
ATOM 719 C C . TRP A 1 88 ? -4.042 -12.784 -0.347 1.00 98.25 88 TRP A C 1
ATOM 721 O O . TRP A 1 88 ? -4.375 -13.925 -0.045 1.00 98.25 88 TRP A O 1
ATOM 731 N N . ALA A 1 89 ? -4.853 -11.733 -0.201 1.00 96.62 89 ALA A N 1
ATOM 732 C CA . ALA A 1 89 ? -6.238 -11.852 0.244 1.00 96.62 89 ALA A CA 1
ATOM 733 C C . ALA A 1 89 ? -7.111 -12.520 -0.826 1.00 96.62 89 ALA A C 1
ATOM 735 O O . ALA A 1 89 ? -7.886 -13.410 -0.499 1.00 96.62 89 ALA A O 1
ATOM 736 N N . GLU A 1 90 ? -6.926 -12.170 -2.104 1.00 96.06 90 GLU A N 1
ATOM 737 C CA . GLU A 1 90 ? -7.573 -12.855 -3.238 1.00 96.06 90 GLU A CA 1
ATOM 738 C C . GLU A 1 90 ? -7.193 -14.351 -3.302 1.00 96.06 90 GLU A C 1
ATOM 740 O O . GLU A 1 90 ? -7.978 -15.172 -3.770 1.00 96.06 90 GLU A O 1
ATOM 745 N N . LYS A 1 91 ? -6.007 -14.713 -2.792 1.00 96.00 91 LYS A N 1
ATOM 746 C CA . LYS A 1 91 ? -5.502 -16.095 -2.687 1.00 96.00 91 LYS A CA 1
ATOM 747 C C . LYS A 1 91 ? -5.791 -16.780 -1.345 1.00 96.00 91 LYS A C 1
ATOM 749 O O . LYS A 1 91 ? -5.297 -17.883 -1.126 1.00 96.00 91 LYS A O 1
ATOM 754 N N . ASP A 1 92 ? -6.527 -16.127 -0.448 1.00 95.31 92 ASP A N 1
ATOM 755 C CA . ASP A 1 92 ? -6.854 -16.616 0.900 1.00 95.31 92 ASP A CA 1
ATOM 756 C C . ASP A 1 92 ? -5.629 -16.942 1.798 1.00 95.31 92 ASP A C 1
ATOM 758 O O . ASP A 1 92 ? -5.718 -17.647 2.805 1.00 95.31 92 ASP A O 1
ATOM 762 N N . ASP A 1 93 ? -4.445 -16.391 1.493 1.00 96.88 93 ASP A N 1
ATOM 763 C CA . ASP A 1 93 ? -3.242 -16.552 2.324 1.00 96.88 93 ASP A CA 1
ATOM 764 C C . ASP A 1 93 ? -3.200 -15.482 3.423 1.00 96.88 93 ASP A C 1
ATOM 766 O O . ASP A 1 93 ? -2.427 -14.516 3.394 1.00 96.88 93 ASP A O 1
ATOM 770 N N . HIS A 1 94 ? -4.037 -15.662 4.445 1.00 93.44 94 HIS A N 1
ATOM 771 C CA . HIS A 1 94 ? -4.155 -14.709 5.549 1.00 93.44 94 HIS A CA 1
ATOM 772 C C . HIS A 1 94 ? -2.834 -14.409 6.272 1.00 93.44 94 HIS A C 1
ATOM 774 O O . HIS A 1 94 ? -2.689 -13.331 6.858 1.00 93.44 94 HIS A O 1
ATOM 780 N N . LYS A 1 95 ? -1.874 -15.346 6.291 1.00 96.81 95 LYS A N 1
ATOM 781 C CA . LYS A 1 95 ? -0.580 -15.120 6.953 1.00 96.81 95 LYS A CA 1
ATOM 782 C C . LYS A 1 95 ? 0.214 -14.064 6.194 1.00 96.81 95 LYS A C 1
ATOM 784 O O . LYS A 1 95 ? 0.718 -13.126 6.816 1.00 96.81 95 LYS A O 1
ATOM 789 N N . LYS A 1 96 ? 0.277 -14.177 4.866 1.00 98.00 96 LYS A N 1
ATOM 790 C CA . LYS A 1 96 ? 0.967 -13.194 4.025 1.00 98.00 96 LYS A CA 1
ATOM 791 C C . LYS A 1 96 ? 0.245 -11.854 3.982 1.00 98.00 96 LYS A C 1
ATOM 793 O O . LYS A 1 96 ? 0.919 -10.830 4.043 1.00 98.00 96 LYS A O 1
ATOM 798 N N . VAL A 1 97 ? -1.092 -11.843 3.995 1.00 98.31 97 VAL A N 1
ATOM 799 C CA . VAL A 1 97 ? -1.886 -10.604 4.125 1.00 98.31 97 VAL A CA 1
ATOM 800 C C . VAL A 1 97 ? -1.481 -9.820 5.373 1.00 98.31 97 VAL A C 1
ATOM 802 O O . VAL A 1 97 ? -1.121 -8.646 5.291 1.00 98.31 97 VAL A O 1
ATOM 805 N N . VAL A 1 98 ? -1.497 -10.479 6.537 1.00 98.25 98 VAL A N 1
ATOM 806 C CA . VAL A 1 98 ? -1.152 -9.835 7.812 1.00 98.25 98 VAL A CA 1
ATOM 807 C C . VAL A 1 98 ? 0.303 -9.373 7.812 1.00 98.25 98 VAL A C 1
ATOM 809 O O . VAL A 1 98 ? 0.586 -8.279 8.298 1.00 98.25 98 VAL A O 1
ATOM 812 N N . SER A 1 99 ? 1.218 -10.182 7.272 1.00 98.44 99 SER A N 1
ATOM 813 C CA . SER A 1 99 ? 2.638 -9.831 7.177 1.00 98.44 99 SER A CA 1
ATOM 814 C C . SER A 1 99 ? 2.855 -8.570 6.339 1.00 98.44 99 SER A C 1
ATOM 816 O O . SER A 1 99 ? 3.526 -7.645 6.792 1.00 98.44 99 SER A O 1
ATOM 818 N N . ALA A 1 100 ? 2.252 -8.508 5.151 1.00 98.62 100 ALA A N 1
ATOM 819 C CA . ALA A 1 100 ? 2.389 -7.383 4.237 1.00 98.62 100 ALA A CA 1
ATOM 820 C C . ALA A 1 100 ? 1.767 -6.096 4.810 1.00 98.62 100 ALA A C 1
ATOM 822 O O . ALA A 1 100 ? 2.415 -5.051 4.804 1.00 98.62 100 ALA A O 1
ATOM 823 N N . TYR A 1 101 ? 0.571 -6.153 5.412 1.00 98.69 101 TYR A N 1
ATOM 824 C CA . TYR A 1 101 ? -0.002 -4.964 6.060 1.00 98.69 101 TYR A CA 1
ATOM 825 C C . TYR A 1 101 ? 0.810 -4.476 7.263 1.00 98.69 101 TYR A C 1
ATOM 827 O O . TYR A 1 101 ? 0.963 -3.270 7.440 1.00 98.69 101 TYR A O 1
ATOM 835 N N . LYS A 1 102 ? 1.372 -5.383 8.073 1.00 98.50 102 LYS A N 1
ATOM 836 C CA . LYS A 1 102 ? 2.232 -5.010 9.210 1.00 98.50 102 LYS A CA 1
ATOM 837 C C . LYS A 1 102 ? 3.572 -4.403 8.793 1.00 98.50 102 LYS A C 1
ATOM 839 O O . LYS A 1 102 ? 4.186 -3.714 9.601 1.00 98.50 102 LYS A O 1
ATOM 844 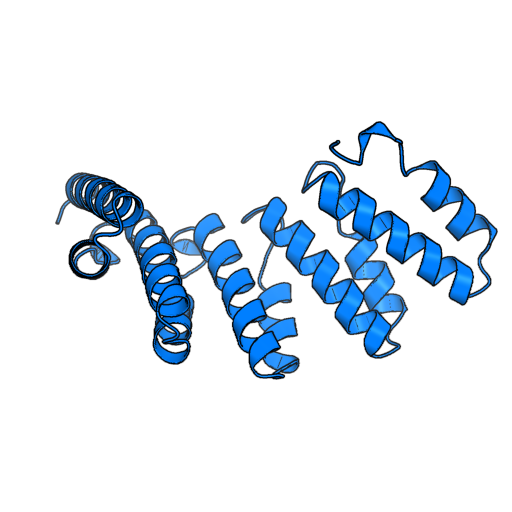N N . ALA A 1 103 ? 4.033 -4.663 7.571 1.00 98.56 103 ALA A N 1
ATOM 845 C CA . ALA A 1 103 ? 5.275 -4.099 7.056 1.00 98.56 103 ALA A CA 1
ATOM 846 C C . ALA A 1 103 ? 5.162 -2.601 6.713 1.00 98.56 103 ALA A C 1
ATOM 848 O O . ALA A 1 103 ? 6.189 -1.946 6.545 1.00 98.56 103 ALA A O 1
ATOM 849 N N . ILE A 1 104 ? 3.948 -2.050 6.609 1.00 98.75 104 ILE A N 1
ATOM 850 C CA . ILE A 1 104 ? 3.719 -0.642 6.265 1.00 98.75 104 ILE A CA 1
ATOM 851 C C . ILE A 1 104 ? 3.854 0.229 7.515 1.00 98.75 104 ILE A C 1
ATOM 853 O O . ILE A 1 104 ? 3.165 0.001 8.512 1.00 98.75 104 ILE A O 1
ATOM 857 N N . GLN A 1 105 ? 4.708 1.251 7.448 1.00 98.56 105 GLN A N 1
ATOM 858 C CA . GLN A 1 105 ? 4.866 2.244 8.511 1.00 98.56 105 GLN A CA 1
ATOM 859 C C . GLN A 1 105 ? 4.179 3.565 8.150 1.00 98.56 105 GLN A C 1
ATOM 861 O O . GLN A 1 105 ? 4.001 3.890 6.975 1.00 98.56 105 GLN A O 1
ATOM 866 N N . ARG A 1 106 ? 3.774 4.339 9.164 1.00 98.50 106 ARG A N 1
ATOM 867 C CA . ARG A 1 106 ? 3.034 5.598 8.961 1.00 98.50 106 ARG A CA 1
ATOM 868 C C . ARG A 1 106 ? 3.888 6.642 8.237 1.00 98.50 106 ARG A C 1
ATOM 870 O O . ARG A 1 106 ? 3.373 7.416 7.434 1.00 98.50 106 ARG A O 1
ATOM 877 N N . GLU A 1 107 ? 5.181 6.665 8.534 1.00 98.12 107 GLU A N 1
ATOM 878 C CA . GLU A 1 107 ? 6.188 7.536 7.933 1.00 98.12 107 GLU A CA 1
ATOM 879 C C . GLU A 1 107 ? 6.471 7.217 6.459 1.00 98.12 107 GLU A C 1
ATOM 881 O O . GLU A 1 107 ? 6.840 8.124 5.714 1.00 98.12 107 GLU A O 1
ATOM 886 N N . ASP A 1 108 ? 6.245 5.972 6.026 1.00 97.94 108 ASP A N 1
ATOM 887 C CA . ASP A 1 108 ? 6.463 5.546 4.642 1.00 97.94 108 ASP A CA 1
ATOM 888 C C . ASP A 1 108 ? 5.384 6.136 3.714 1.00 97.94 108 ASP A C 1
ATOM 890 O O . ASP A 1 108 ? 5.679 6.749 2.683 1.00 97.94 108 ASP A O 1
ATOM 894 N N . ASP A 1 109 ? 4.112 5.947 4.083 1.00 98.50 109 ASP A N 1
ATOM 895 C CA . ASP A 1 109 ? 2.939 6.499 3.403 1.00 98.50 109 ASP A CA 1
ATOM 896 C C . ASP A 1 109 ? 1.725 6.445 4.348 1.00 98.50 109 ASP A C 1
ATOM 898 O O . ASP A 1 109 ? 1.203 5.373 4.661 1.00 98.50 109 ASP A O 1
ATOM 902 N N . LYS A 1 110 ? 1.267 7.615 4.804 1.00 98.50 110 LYS A N 1
ATOM 903 C CA . LYS A 1 110 ? 0.168 7.731 5.774 1.00 98.50 110 LYS A CA 1
ATOM 904 C C . LYS A 1 110 ? -1.145 7.108 5.294 1.00 98.50 110 LYS A C 1
ATOM 906 O O . LYS A 1 110 ? -1.839 6.461 6.073 1.00 98.50 110 LYS A O 1
ATOM 911 N N . GLU A 1 111 ? -1.470 7.282 4.016 1.00 98.31 111 GLU A N 1
ATOM 912 C CA . GLU A 1 111 ? -2.716 6.788 3.431 1.00 98.31 111 GLU A CA 1
ATOM 913 C C . GLU A 1 111 ? -2.698 5.253 3.342 1.00 98.31 111 GLU A C 1
ATOM 915 O O . GLU A 1 111 ? -3.649 4.583 3.749 1.00 98.31 111 GLU A O 1
ATOM 920 N N . ALA A 1 112 ? -1.593 4.673 2.860 1.00 98.44 112 ALA A N 1
ATOM 921 C CA . ALA A 1 112 ? -1.397 3.228 2.819 1.00 98.44 112 ALA A CA 1
ATOM 922 C C . ALA A 1 112 ? -1.381 2.626 4.228 1.00 98.44 112 ALA A C 1
ATOM 924 O O . ALA A 1 112 ? -1.983 1.573 4.439 1.00 98.44 112 ALA A O 1
ATOM 925 N N . PHE A 1 113 ? -0.751 3.301 5.194 1.00 98.81 113 PHE A N 1
ATOM 926 C CA . PHE A 1 113 ? -0.763 2.895 6.597 1.00 98.81 113 PHE A CA 1
ATOM 927 C C . PHE A 1 113 ? -2.186 2.857 7.161 1.00 98.81 113 PHE A C 1
ATOM 929 O O . PHE A 1 113 ? -2.588 1.832 7.711 1.00 98.81 113 PHE A O 1
ATOM 936 N N . ALA A 1 114 ? -2.972 3.922 6.976 1.00 98.62 114 ALA A N 1
ATOM 937 C CA . ALA A 1 114 ? -4.352 3.977 7.450 1.00 98.62 114 ALA A CA 1
ATOM 938 C C . ALA A 1 114 ? -5.192 2.827 6.875 1.00 98.62 114 ALA A C 1
ATOM 940 O O . ALA A 1 114 ? -5.849 2.096 7.620 1.00 98.62 114 ALA A O 1
ATOM 941 N N . LYS A 1 115 ? -5.115 2.606 5.555 1.00 98.69 115 LYS A N 1
ATOM 942 C CA . LYS A 1 115 ? -5.832 1.513 4.877 1.00 98.69 115 LYS A CA 1
ATOM 943 C C . LYS A 1 115 ? -5.374 0.133 5.350 1.00 98.69 115 LYS A C 1
ATOM 945 O O . LYS A 1 115 ? -6.201 -0.759 5.529 1.00 98.69 115 LYS A O 1
ATOM 950 N N . ALA A 1 116 ? -4.073 -0.054 5.571 1.00 98.69 116 ALA A N 1
ATOM 951 C CA . ALA A 1 116 ? -3.517 -1.305 6.075 1.00 98.69 116 ALA A CA 1
ATOM 952 C C . ALA A 1 116 ? -3.988 -1.611 7.503 1.00 98.69 116 ALA A C 1
ATOM 954 O O . ALA A 1 116 ? -4.417 -2.731 7.777 1.00 98.69 116 ALA A O 1
ATOM 955 N N . GLN A 1 117 ? -3.967 -0.617 8.396 1.00 98.81 117 GLN A N 1
ATOM 956 C CA . GLN A 1 117 ? -4.475 -0.764 9.760 1.00 98.81 117 GLN A CA 1
ATOM 957 C C . GLN A 1 117 ? -5.981 -1.038 9.780 1.00 98.81 117 GLN A C 1
ATOM 959 O O . GLN A 1 117 ? -6.433 -1.912 10.516 1.00 98.81 117 GLN A O 1
ATOM 964 N N . PHE A 1 118 ? -6.758 -0.378 8.918 1.00 98.75 118 PHE A N 1
ATOM 965 C CA . PHE A 1 118 ? -8.192 -0.638 8.812 1.00 98.75 118 PHE A CA 1
ATOM 966 C C . PHE A 1 118 ? -8.464 -2.092 8.404 1.00 98.75 118 PHE A C 1
ATOM 968 O O . PHE A 1 118 ? -9.242 -2.784 9.062 1.00 98.75 118 PHE A O 1
ATOM 975 N N . ASN A 1 119 ? -7.766 -2.585 7.378 1.00 98.56 119 ASN A N 1
ATOM 976 C CA . ASN A 1 119 ? -7.912 -3.964 6.914 1.00 98.56 119 ASN A CA 1
ATOM 977 C C . ASN A 1 119 ? -7.424 -4.985 7.954 1.00 98.56 119 ASN A C 1
ATOM 979 O O . ASN A 1 119 ? -8.070 -6.012 8.146 1.00 98.56 119 ASN A O 1
ATOM 983 N N . LEU A 1 120 ? -6.333 -4.704 8.677 1.00 98.56 120 LEU A N 1
ATOM 984 C CA . LEU A 1 120 ? -5.916 -5.523 9.820 1.00 98.56 120 LEU A CA 1
ATOM 985 C C . LEU A 1 120 ? -6.999 -5.565 10.902 1.00 98.56 120 LEU A C 1
ATOM 987 O O . LEU A 1 120 ? -7.264 -6.635 11.443 1.00 98.56 120 LEU A O 1
ATOM 991 N N . GLY A 1 121 ? -7.635 -4.430 11.194 1.00 98.25 121 GLY A N 1
ATOM 992 C CA . GLY A 1 121 ? -8.741 -4.351 12.141 1.00 98.25 121 GLY A CA 1
ATOM 993 C C . GLY A 1 121 ? -9.901 -5.269 11.757 1.00 98.25 121 GLY A C 1
ATOM 994 O O . GLY A 1 121 ? -10.366 -6.042 12.592 1.00 98.25 121 GLY A O 1
ATOM 995 N N . VAL A 1 122 ? -10.296 -5.250 10.479 1.00 97.75 122 VAL A N 1
ATOM 996 C CA . VAL A 1 122 ? -11.349 -6.131 9.941 1.00 97.75 122 VAL A CA 1
ATOM 997 C C . VAL A 1 122 ? -10.954 -7.602 10.088 1.00 97.75 122 VAL A C 1
ATOM 999 O O . VAL A 1 122 ? -11.693 -8.375 10.692 1.00 97.75 122 VAL A O 1
ATOM 1002 N N . ILE A 1 123 ? -9.750 -7.972 9.638 1.00 97.00 123 ILE A N 1
ATOM 1003 C CA . ILE A 1 123 ? -9.243 -9.353 9.712 1.00 97.00 123 ILE A CA 1
ATOM 1004 C C . ILE A 1 123 ? -9.222 -9.871 11.157 1.00 97.00 123 ILE A C 1
ATOM 1006 O O . ILE A 1 123 ? -9.497 -11.046 11.408 1.00 97.00 123 ILE A O 1
ATOM 1010 N N . TRP A 1 124 ? -8.852 -9.029 12.124 1.00 97.81 124 TRP A N 1
ATOM 1011 C CA . TRP A 1 124 ? -8.812 -9.440 13.524 1.00 97.81 124 TRP A CA 1
ATOM 1012 C C . TRP A 1 124 ? -10.201 -9.554 14.152 1.00 97.81 124 TRP A C 1
ATOM 1014 O O . TRP A 1 124 ? -10.405 -10.482 14.933 1.00 97.81 124 TRP A O 1
ATOM 1024 N N . ASP A 1 125 ? -11.160 -8.693 13.803 1.00 96.19 125 ASP A N 1
ATOM 1025 C CA . ASP A 1 125 ? -12.542 -8.836 14.285 1.00 96.19 125 ASP A CA 1
ATOM 1026 C C . ASP A 1 125 ? -13.198 -10.107 13.731 1.00 96.19 125 ASP A C 1
ATOM 1028 O O . ASP A 1 125 ? -13.789 -10.875 14.492 1.00 96.19 125 ASP A O 1
ATOM 1032 N N . GLU A 1 126 ? -13.005 -10.402 12.442 1.00 94.75 126 GLU A N 1
ATOM 1033 C CA . GLU A 1 126 ? -13.489 -11.642 11.814 1.00 94.75 126 GLU A CA 1
ATOM 1034 C C . GLU A 1 126 ? -12.932 -12.898 12.501 1.00 94.75 126 GLU A C 1
ATOM 1036 O O . GLU A 1 126 ? -13.631 -13.901 12.643 1.00 94.75 126 GLU A O 1
ATOM 1041 N N . LYS A 1 127 ? -11.694 -12.828 13.005 1.00 94.88 127 LYS A N 1
ATOM 1042 C CA . LYS A 1 127 ? -11.056 -13.901 13.787 1.00 94.88 127 LYS A CA 1
ATOM 1043 C C . LYS A 1 127 ? -11.446 -13.912 15.269 1.00 94.88 127 LYS A C 1
ATOM 1045 O O . LYS A 1 127 ? -10.971 -14.771 16.006 1.00 94.88 127 LYS A O 1
ATOM 1050 N N . GLY A 1 128 ? -12.271 -12.970 15.725 1.00 94.62 128 GLY A N 1
ATOM 1051 C CA . GLY A 1 128 ? -12.651 -12.818 17.133 1.00 94.62 128 GLY A CA 1
ATOM 1052 C C . GLY A 1 128 ? -11.555 -12.221 18.026 1.00 94.62 128 GLY A C 1
ATOM 1053 O O . GLY A 1 128 ? -11.730 -12.119 19.239 1.00 94.62 128 GLY A O 1
ATOM 1054 N N . GLU A 1 129 ? -10.443 -11.771 17.447 1.00 96.38 129 GLU A N 1
ATOM 1055 C CA . GLU A 1 129 ? -9.287 -11.184 18.128 1.00 96.38 129 GLU A CA 1
ATOM 1056 C C . GLU A 1 129 ? -9.525 -9.689 18.413 1.00 96.38 129 GLU A C 1
ATOM 1058 O O . GLU A 1 129 ? -8.812 -8.806 17.930 1.00 96.38 129 GLU A O 1
ATOM 1063 N N . GLN A 1 130 ? -10.561 -9.396 19.202 1.00 94.50 130 GLN A N 1
ATOM 1064 C CA . GLN A 1 130 ? -11.109 -8.043 19.367 1.00 94.50 130 GLN A CA 1
ATOM 1065 C C . GLN A 1 130 ? -10.090 -6.997 19.834 1.00 94.50 130 GLN A C 1
ATOM 1067 O O . GLN A 1 130 ? -10.127 -5.869 19.354 1.00 94.50 130 GLN A O 1
ATOM 1072 N N . GLU A 1 131 ? -9.168 -7.338 20.739 1.00 95.62 131 GLU A N 1
ATOM 1073 C CA . GLU A 1 131 ? -8.162 -6.373 21.218 1.00 95.62 131 GLU A CA 1
ATOM 1074 C C . GLU A 1 131 ? -7.170 -5.973 20.119 1.00 95.62 131 GLU A C 1
ATOM 1076 O O . GLU A 1 131 ? -6.745 -4.818 20.044 1.00 95.62 131 GLU A O 1
ATOM 1081 N N . LYS A 1 132 ? -6.832 -6.905 19.217 1.00 97.38 132 LYS A N 1
ATOM 1082 C CA . LYS A 1 132 ? -5.993 -6.606 18.048 1.00 97.38 132 LYS A CA 1
ATOM 1083 C C . LYS A 1 132 ? -6.751 -5.742 17.046 1.00 97.38 132 LYS A C 1
ATOM 1085 O O . LYS A 1 132 ? -6.154 -4.838 16.468 1.00 97.38 132 LYS A O 1
ATOM 1090 N N . ALA A 1 133 ? -8.049 -5.995 16.870 1.00 98.00 133 ALA A N 1
ATOM 1091 C CA . ALA A 1 133 ? -8.902 -5.181 16.012 1.00 98.00 133 ALA A CA 1
ATOM 1092 C C . ALA A 1 133 ? -9.011 -3.736 16.521 1.00 98.00 133 ALA A C 1
ATOM 1094 O O . ALA A 1 133 ? -8.765 -2.797 15.767 1.00 98.00 133 ALA A O 1
ATOM 1095 N N . ILE A 1 134 ? -9.293 -3.571 17.819 1.00 96.75 134 ILE A N 1
ATOM 1096 C CA . ILE A 1 134 ? -9.332 -2.273 18.509 1.00 96.75 134 ILE A CA 1
ATOM 1097 C C . ILE A 1 134 ? -8.006 -1.534 18.326 1.00 96.75 134 ILE A C 1
ATOM 1099 O O . ILE A 1 134 ? -8.005 -0.408 17.838 1.00 96.75 134 ILE A O 1
ATOM 1103 N N . SER A 1 135 ? -6.884 -2.198 18.624 1.00 98.00 135 SER A N 1
ATOM 1104 C CA . SER A 1 135 ? -5.549 -1.598 18.511 1.00 98.00 135 SER A CA 1
ATOM 1105 C C . SER A 1 135 ? -5.242 -1.118 17.087 1.00 98.00 135 SER A C 1
ATOM 1107 O O . SER A 1 135 ? -4.652 -0.056 16.906 1.00 98.00 135 SER A O 1
ATOM 1109 N N . ALA A 1 136 ? -5.649 -1.882 16.068 1.00 98.38 136 ALA A N 1
ATOM 1110 C CA . ALA A 1 136 ? -5.454 -1.504 14.672 1.00 98.38 136 ALA A CA 1
ATOM 1111 C C . ALA A 1 136 ? -6.316 -0.290 14.283 1.00 98.38 136 ALA A C 1
ATOM 1113 O O . ALA A 1 136 ? -5.814 0.646 13.665 1.00 98.38 136 ALA A O 1
ATOM 1114 N N . TYR A 1 137 ? -7.589 -0.248 14.687 1.00 98.25 137 TYR A N 1
ATOM 1115 C CA . TYR A 1 137 ? -8.447 0.910 14.416 1.00 98.25 137 TYR A CA 1
ATOM 1116 C C . TYR A 1 137 ? -7.990 2.176 15.153 1.00 98.25 137 TYR A C 1
ATOM 1118 O O . TYR A 1 137 ? -7.985 3.251 14.559 1.00 98.25 137 TYR A O 1
ATOM 1126 N N . GLU A 1 138 ? -7.556 2.058 16.411 1.00 96.94 138 GLU A N 1
ATOM 1127 C CA . GLU A 1 138 ? -7.037 3.179 17.212 1.00 96.94 138 GLU A CA 1
ATOM 1128 C C . GLU A 1 138 ? -5.697 3.722 16.692 1.00 96.94 138 GLU A C 1
ATOM 1130 O O . GLU A 1 138 ? -5.355 4.880 16.939 1.00 96.94 138 GLU A O 1
ATOM 1135 N N . ALA A 1 139 ? -4.939 2.919 15.940 1.00 98.12 139 ALA A N 1
ATOM 1136 C CA . ALA A 1 139 ? -3.698 3.363 15.320 1.00 98.12 139 ALA A CA 1
ATOM 1137 C C . ALA A 1 139 ? -3.918 4.360 14.167 1.00 98.12 139 ALA A C 1
ATOM 1139 O O . ALA A 1 139 ? -2.962 5.018 13.758 1.00 98.12 139 ALA A O 1
ATOM 1140 N N . ILE A 1 140 ? -5.130 4.492 13.625 1.00 97.94 140 ILE A N 1
ATOM 1141 C CA . ILE A 1 140 ? -5.419 5.386 12.496 1.00 97.94 140 ILE A CA 1
ATOM 1142 C C . ILE A 1 140 ? -5.693 6.793 13.022 1.00 97.94 140 ILE A C 1
ATOM 1144 O O . ILE A 1 140 ? -6.506 6.977 13.925 1.00 97.94 140 ILE A O 1
ATOM 1148 N N . GLN A 1 141 ? -5.036 7.802 12.447 1.00 95.75 141 GLN A N 1
ATOM 1149 C CA . GLN A 1 141 ? -5.243 9.203 12.821 1.00 95.75 141 GLN A CA 1
ATOM 1150 C C . GLN A 1 141 ? -5.959 9.970 11.704 1.00 95.75 141 GLN A C 1
ATOM 1152 O O . GLN A 1 141 ? -5.808 9.657 10.525 1.00 95.75 141 GLN A O 1
ATOM 1157 N N . GLN A 1 142 ? -6.720 11.011 12.055 1.00 93.69 142 GLN A N 1
ATOM 1158 C CA . GLN A 1 142 ? -7.503 11.792 11.085 1.00 93.69 142 GLN A CA 1
ATOM 1159 C C . GLN A 1 142 ? -6.633 12.416 9.978 1.00 93.69 142 GLN A C 1
ATOM 1161 O O . GLN A 1 142 ? -7.071 12.538 8.836 1.00 93.69 142 GLN A O 1
ATOM 1166 N N . GLN A 1 143 ? -5.391 12.800 10.294 1.00 93.88 143 GLN A N 1
ATOM 1167 C CA . GLN A 1 143 ? -4.428 13.330 9.324 1.00 93.88 143 GLN A CA 1
ATOM 1168 C C . GLN A 1 143 ? -3.742 12.260 8.465 1.00 93.88 143 GLN A C 1
ATOM 1170 O O . GLN A 1 143 ? -2.965 12.628 7.581 1.00 93.88 143 GLN A O 1
ATOM 1175 N N . ASP A 1 144 ? -3.950 10.975 8.765 1.00 95.44 144 ASP A N 1
ATOM 1176 C CA . ASP A 1 144 ? -3.402 9.892 7.955 1.00 95.44 144 ASP A CA 1
ATOM 1177 C C . ASP A 1 144 ? -4.263 9.685 6.706 1.00 95.44 144 ASP A C 1
ATOM 1179 O O . ASP A 1 144 ? -3.757 9.750 5.587 1.00 95.44 144 ASP A O 1
ATOM 1183 N N . ASP A 1 145 ? -5.570 9.507 6.917 1.00 95.31 145 ASP A N 1
ATOM 1184 C CA . ASP A 1 145 ? -6.608 9.509 5.887 1.00 95.31 145 ASP A CA 1
ATOM 1185 C C . ASP A 1 145 ? -7.983 9.722 6.543 1.00 95.31 145 ASP A C 1
ATOM 1187 O O . ASP A 1 145 ? -8.426 8.899 7.348 1.00 95.31 145 ASP A O 1
ATOM 1191 N N . LYS A 1 146 ? -8.670 10.825 6.215 1.00 93.38 146 LYS A N 1
ATOM 1192 C CA . LYS A 1 146 ? -9.929 11.211 6.883 1.00 93.38 146 LYS A CA 1
ATOM 1193 C C . LYS A 1 146 ? -11.033 10.172 6.699 1.00 93.38 146 LYS A C 1
ATOM 1195 O O . LYS A 1 146 ? -11.739 9.845 7.650 1.00 93.38 146 LYS A O 1
ATOM 1200 N N . GLU A 1 147 ? -11.160 9.641 5.487 1.00 92.81 147 GLU A N 1
ATOM 1201 C CA . GLU A 1 147 ? -12.214 8.688 5.147 1.00 92.81 147 GLU A CA 1
ATOM 1202 C C . GLU A 1 147 ? -12.004 7.351 5.872 1.00 92.81 147 GLU A C 1
ATOM 1204 O O . GLU A 1 147 ? -12.924 6.807 6.488 1.00 92.81 147 GLU A O 1
ATOM 1209 N N . THR A 1 148 ? -10.777 6.827 5.849 1.00 96.12 148 THR A N 1
ATOM 1210 C CA . THR A 1 148 ? -10.423 5.587 6.547 1.00 96.12 148 THR A CA 1
ATOM 1211 C C . THR A 1 148 ? -10.508 5.760 8.060 1.00 96.12 148 THR A C 1
ATOM 1213 O O . THR A 1 148 ? -10.976 4.851 8.744 1.00 96.12 148 THR A O 1
ATOM 1216 N N . PHE A 1 149 ? -10.139 6.928 8.592 1.00 95.69 149 PHE A N 1
ATOM 1217 C CA . PHE A 1 149 ? -10.320 7.255 10.005 1.00 95.69 149 PHE A CA 1
ATOM 1218 C C . PHE A 1 149 ? -11.797 7.202 10.422 1.00 95.69 149 PHE A C 1
ATOM 1220 O O . PHE A 1 149 ? -12.132 6.536 11.401 1.00 95.69 149 PHE A O 1
ATOM 1227 N N . ALA A 1 150 ? -12.701 7.811 9.648 1.00 93.12 150 ALA A N 1
ATOM 1228 C CA . ALA A 1 150 ? -14.139 7.764 9.920 1.00 93.12 150 ALA A CA 1
ATOM 1229 C C . ALA A 1 150 ? -14.684 6.325 9.919 1.00 93.12 150 ALA A C 1
ATOM 1231 O O . ALA A 1 150 ? -15.421 5.921 10.824 1.00 93.12 150 ALA A O 1
ATOM 1232 N N . LYS A 1 151 ? -14.275 5.521 8.927 1.00 95.06 151 LYS A N 1
ATOM 1233 C CA . LYS A 1 151 ? -14.620 4.092 8.833 1.00 95.06 151 LYS A CA 1
ATOM 1234 C C . LYS A 1 151 ? -14.093 3.299 10.034 1.00 95.06 151 LYS A C 1
ATOM 1236 O O . LYS A 1 151 ? -14.820 2.478 10.594 1.00 95.06 151 LYS A O 1
ATOM 1241 N N . ALA A 1 152 ? -12.859 3.561 10.459 1.00 96.50 152 ALA A N 1
ATOM 1242 C CA . ALA A 1 152 ? -12.251 2.915 11.617 1.00 96.50 152 ALA A CA 1
ATOM 1243 C C . ALA A 1 152 ? -12.986 3.252 12.920 1.00 96.50 152 ALA A C 1
ATOM 1245 O O . ALA A 1 152 ? -13.285 2.346 13.696 1.00 96.50 152 ALA A O 1
ATOM 1246 N N . LEU A 1 153 ? -13.354 4.522 13.137 1.00 95.50 153 LEU A N 1
ATOM 1247 C CA . LEU A 1 153 ? -14.150 4.934 14.298 1.00 95.50 153 LEU A CA 1
ATOM 1248 C C . LEU A 1 153 ? -15.516 4.241 14.328 1.00 95.50 153 LEU A C 1
ATOM 1250 O O . LEU A 1 153 ? -15.957 3.794 15.387 1.00 95.50 153 LEU A O 1
ATOM 1254 N N . PHE A 1 154 ? -16.181 4.107 13.179 1.00 94.19 154 PHE A N 1
ATOM 1255 C CA . PHE A 1 154 ? -17.459 3.400 13.108 1.00 94.19 154 PHE A CA 1
ATOM 1256 C C . PHE A 1 154 ? -17.330 1.940 13.578 1.00 94.19 154 PHE A C 1
ATOM 1258 O O . PHE A 1 154 ? -18.090 1.502 14.451 1.00 94.19 154 PHE A O 1
ATOM 1265 N N . ASN A 1 155 ? -16.329 1.212 13.068 1.00 96.19 155 ASN A N 1
ATOM 1266 C CA . ASN A 1 155 ? -16.070 -0.177 13.460 1.00 96.19 155 ASN A CA 1
ATOM 1267 C C . ASN A 1 155 ? -15.628 -0.291 14.924 1.00 96.19 155 ASN A C 1
ATOM 1269 O O . ASN A 1 155 ? -16.083 -1.182 15.642 1.00 96.19 155 ASN A O 1
ATOM 1273 N N . LEU A 1 156 ? -14.806 0.643 15.405 1.00 95.69 156 LEU A N 1
ATOM 1274 C CA . LEU A 1 156 ? -14.379 0.698 16.799 1.00 95.69 156 LEU A CA 1
ATOM 1275 C C . LEU A 1 156 ? -15.575 0.889 17.745 1.00 95.69 156 LEU A C 1
ATOM 1277 O O . LEU A 1 156 ? -15.706 0.177 18.741 1.00 95.69 156 LEU A O 1
ATOM 1281 N N . GLY A 1 157 ? -16.495 1.802 17.420 1.00 94.38 157 GLY A N 1
ATOM 1282 C CA . GLY A 1 157 ? -17.725 1.993 18.188 1.00 94.38 157 GLY A CA 1
ATOM 1283 C C . GLY A 1 157 ? -18.603 0.737 18.204 1.00 94.38 157 GLY A C 1
ATOM 1284 O O . GLY A 1 157 ? -19.138 0.370 19.255 1.00 94.38 157 GLY A O 1
ATOM 1285 N N . PHE A 1 158 ? -18.697 0.030 17.070 1.00 93.75 158 PHE A N 1
ATOM 1286 C CA . PHE A 1 158 ? -19.436 -1.232 16.980 1.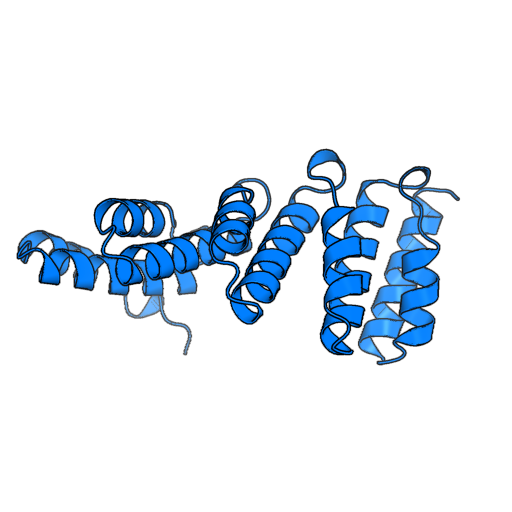00 93.75 158 PHE A CA 1
ATOM 1287 C C . PHE A 1 158 ? -18.813 -2.320 17.867 1.00 93.75 158 PHE A C 1
ATOM 1289 O O . PHE A 1 158 ? -19.530 -2.987 18.619 1.00 93.75 158 PHE A O 1
ATOM 1296 N N . LEU A 1 159 ? -17.485 -2.446 17.856 1.00 94.44 159 LEU A N 1
ATOM 1297 C CA . LEU A 1 159 ? -16.748 -3.376 18.711 1.00 94.44 159 LEU A CA 1
ATOM 1298 C C . LEU A 1 159 ? -16.970 -3.099 20.201 1.00 94.44 159 LEU A C 1
ATOM 1300 O O . LEU A 1 159 ? -17.283 -4.019 20.958 1.00 94.44 159 LEU A O 1
ATOM 1304 N N . TRP A 1 160 ? -16.890 -1.839 20.637 1.00 93.44 160 TRP A N 1
ATOM 1305 C CA . TRP A 1 160 ? -17.157 -1.496 22.038 1.00 93.44 160 TRP A CA 1
ATOM 1306 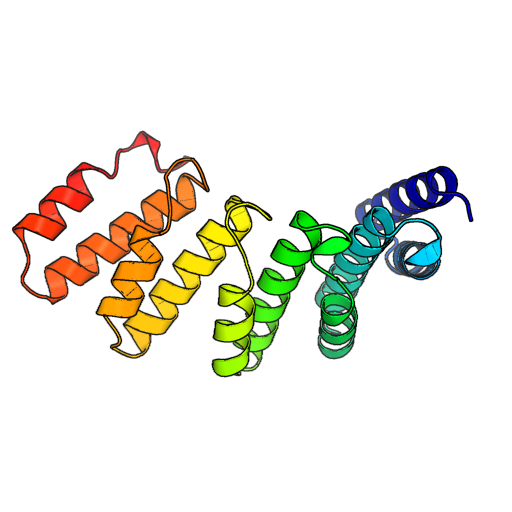C C . TRP A 1 160 ? -18.603 -1.777 22.444 1.00 93.44 160 TRP A C 1
ATOM 1308 O O . TRP A 1 160 ? -18.845 -2.271 23.546 1.00 93.44 160 TRP A O 1
ATOM 1318 N N . LYS A 1 161 ? -19.568 -1.559 21.543 1.00 91.94 161 LYS A N 1
ATOM 1319 C CA . LYS A 1 161 ? -20.965 -1.947 21.774 1.00 91.94 161 LYS A CA 1
ATOM 1320 C C . LYS A 1 161 ? -21.112 -3.465 21.931 1.00 91.94 161 LYS A C 1
ATOM 1322 O O . LYS A 1 161 ? -21.789 -3.901 22.860 1.00 91.94 161 LYS A O 1
ATOM 1327 N N . LYS A 1 162 ? -20.455 -4.266 21.080 1.00 89.69 162 LYS A N 1
ATOM 1328 C CA . LYS A 1 162 ? -20.428 -5.743 21.166 1.00 89.69 162 LYS A CA 1
ATOM 1329 C C . LYS A 1 162 ? -19.834 -6.231 22.494 1.00 89.69 162 LYS A C 1
ATOM 1331 O O . LYS A 1 162 ? -20.283 -7.244 23.017 1.00 89.69 162 LYS A O 1
ATOM 1336 N N . LYS A 1 163 ? -18.890 -5.481 23.075 1.00 90.56 163 LYS A N 1
ATOM 1337 C CA . LYS A 1 163 ? -18.305 -5.735 24.407 1.00 90.56 163 LYS A CA 1
ATOM 1338 C C . LYS A 1 163 ? -19.157 -5.237 25.584 1.00 90.56 163 LYS A C 1
ATOM 1340 O O . LYS A 1 163 ? -18.748 -5.393 26.727 1.00 90.56 163 LYS A O 1
ATOM 1345 N N . GLY A 1 164 ? -20.316 -4.621 25.336 1.00 92.00 164 GLY A N 1
ATOM 1346 C CA . GLY A 1 164 ? -21.175 -4.049 26.382 1.00 92.00 164 GLY A CA 1
ATOM 1347 C C . GLY A 1 164 ? -20.726 -2.674 26.899 1.00 92.00 164 GLY A C 1
ATOM 1348 O O . GLY A 1 164 ? -21.386 -2.087 27.754 1.00 92.00 164 GLY A O 1
ATOM 1349 N N . GLU A 1 165 ? -19.659 -2.104 26.339 1.00 94.31 165 GLU A N 1
ATOM 1350 C CA . GLU A 1 165 ? -19.072 -0.821 26.739 1.00 94.31 165 GLU A CA 1
ATOM 1351 C C . GLU A 1 165 ? -19.788 0.360 26.063 1.00 94.31 165 GLU A C 1
ATOM 1353 O O . GLU A 1 165 ? -19.214 1.138 25.294 1.00 94.31 165 GLU A O 1
ATOM 1358 N N . GLN A 1 166 ? -21.080 0.507 26.364 1.00 92.19 166 GLN A N 1
ATOM 1359 C CA . GLN A 1 166 ? -21.981 1.505 25.766 1.00 92.19 166 GLN A CA 1
ATOM 1360 C C . GLN A 1 166 ? -21.436 2.939 25.860 1.00 92.19 166 GLN A C 1
ATOM 1362 O O . GLN A 1 166 ? -21.560 3.720 24.917 1.00 92.19 166 GLN A O 1
ATOM 1367 N N . LYS A 1 167 ? -20.797 3.292 26.986 1.00 92.56 167 LYS A N 1
ATOM 1368 C CA . LYS A 1 167 ? -20.214 4.629 27.191 1.00 92.56 167 LYS A CA 1
ATOM 1369 C C . LYS A 1 167 ? -19.058 4.905 26.227 1.00 92.56 167 LYS A C 1
ATOM 1371 O O . LYS A 1 167 ? -18.989 6.003 25.681 1.00 92.56 167 LYS A O 1
ATOM 1376 N N . LYS A 1 168 ? -18.184 3.919 25.993 1.00 90.81 168 LYS A N 1
ATOM 1377 C CA . LYS A 1 168 ? -17.057 4.045 25.053 1.00 90.81 168 LYS A CA 1
ATOM 1378 C C . LYS A 1 168 ? -17.557 4.148 23.617 1.00 90.81 168 LYS A C 1
ATOM 1380 O O . LYS A 1 168 ? -17.155 5.059 22.901 1.00 90.81 168 LYS A O 1
ATOM 1385 N N . ALA A 1 169 ? -18.501 3.287 23.236 1.00 90.75 169 ALA A N 1
ATOM 1386 C CA . ALA A 1 169 ? -19.129 3.339 21.918 1.00 90.75 169 ALA A CA 1
ATOM 1387 C C . ALA A 1 169 ? -19.778 4.708 21.648 1.00 90.75 169 ALA A C 1
ATOM 1389 O O . ALA A 1 169 ? -19.524 5.325 20.617 1.00 90.75 169 ALA A O 1
ATOM 1390 N N 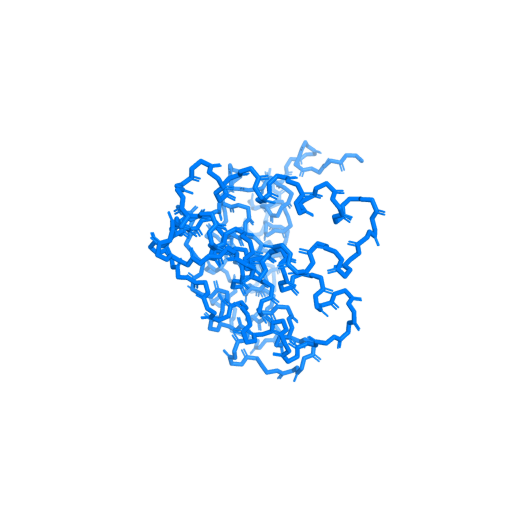. ALA A 1 170 ? -20.554 5.231 22.604 1.00 89.44 170 ALA A N 1
ATOM 1391 C CA . ALA A 1 170 ? -21.187 6.543 22.480 1.00 89.44 170 ALA A CA 1
ATOM 1392 C C . ALA A 1 170 ? -20.174 7.695 22.383 1.00 89.44 170 ALA A C 1
ATOM 1394 O O . ALA A 1 170 ? -20.436 8.669 21.681 1.00 89.44 170 ALA A O 1
ATOM 1395 N N . ALA A 1 171 ? -19.032 7.608 23.074 1.00 90.31 171 ALA A N 1
ATOM 1396 C CA . ALA A 1 171 ? -17.967 8.600 22.954 1.00 90.31 171 ALA A CA 1
ATOM 1397 C C . ALA A 1 171 ? -17.354 8.601 21.544 1.00 90.31 171 ALA A C 1
ATOM 1399 O O . ALA A 1 171 ? -17.229 9.665 20.948 1.00 90.31 171 ALA A O 1
ATOM 1400 N N . ILE A 1 172 ? -17.064 7.423 20.984 1.00 89.62 172 ILE A N 1
ATOM 1401 C CA . ILE A 1 172 ? -16.515 7.276 19.627 1.00 89.62 172 ILE A CA 1
ATOM 1402 C C . ILE A 1 172 ? -17.503 7.755 18.561 1.00 89.62 172 ILE A C 1
ATOM 1404 O O . ILE A 1 172 ? -17.139 8.495 17.657 1.00 89.62 172 ILE A O 1
ATOM 1408 N N . TYR A 1 173 ? -18.785 7.408 18.666 1.00 85.25 173 TYR A N 1
ATOM 1409 C CA . TYR A 1 173 ? -19.757 7.872 17.673 1.00 85.25 173 TYR A CA 1
ATOM 1410 C C . TYR A 1 173 ? -19.950 9.392 17.681 1.00 85.25 173 TYR A C 1
ATOM 1412 O O . TYR A 1 173 ? -20.307 9.957 16.654 1.00 85.25 173 TYR A O 1
ATOM 1420 N N . LYS A 1 174 ? -19.674 10.068 18.803 1.00 85.50 174 LYS A N 1
ATOM 1421 C CA . LYS A 1 174 ? -19.669 11.536 18.866 1.00 85.50 174 LYS A CA 1
ATOM 1422 C C . LYS A 1 174 ? -18.459 12.169 18.181 1.00 85.50 174 LYS A C 1
ATOM 1424 O O . LYS A 1 174 ? -18.545 13.338 17.821 1.00 85.50 174 LYS A O 1
ATOM 1429 N N . THR A 1 175 ? -17.344 11.447 18.033 1.00 80.88 175 THR A N 1
ATOM 1430 C CA . THR A 1 175 ? -16.165 11.970 17.324 1.00 80.88 175 THR A CA 1
ATOM 1431 C C . THR A 1 175 ? -16.313 11.884 15.811 1.00 80.88 175 THR A C 1
ATOM 1433 O O . THR A 1 175 ? -15.615 12.609 15.117 1.00 80.88 175 THR A O 1
ATOM 1436 N N . ILE A 1 176 ? -17.216 11.039 15.303 1.00 78.38 176 ILE A N 1
ATOM 1437 C CA . ILE A 1 176 ? -17.541 10.967 13.877 1.00 78.38 176 ILE A CA 1
ATOM 1438 C C . ILE A 1 176 ? -18.365 12.206 13.518 1.00 78.38 176 ILE A C 1
ATOM 1440 O O . ILE A 1 176 ? -19.554 12.289 13.837 1.00 78.38 176 ILE A O 1
ATOM 1444 N N . GLN A 1 177 ? -17.742 13.191 12.878 1.00 69.88 177 GLN A N 1
ATOM 1445 C CA . GLN A 1 177 ? -18.442 14.379 12.411 1.00 69.88 177 GLN A CA 1
ATOM 1446 C C . GLN A 1 177 ? -18.978 14.154 10.999 1.00 69.88 177 GLN A C 1
ATOM 1448 O O . GLN A 1 177 ? -18.447 13.382 10.204 1.00 69.88 177 GLN A O 1
ATOM 1453 N N . ARG A 1 178 ? -20.049 14.872 10.648 1.00 56.50 178 ARG A N 1
ATOM 1454 C CA . ARG A 1 178 ? -20.645 14.801 9.304 1.00 56.50 178 ARG A CA 1
ATOM 1455 C C . ARG A 1 178 ? -19.662 15.224 8.200 1.00 56.50 178 ARG A C 1
ATOM 1457 O O . ARG A 1 178 ? -19.844 14.837 7.054 1.00 56.50 178 ARG A O 1
ATOM 1464 N N . GLU A 1 179 ? -18.641 16.001 8.553 1.00 56.19 179 GLU A N 1
ATOM 1465 C CA . GLU A 1 179 ? -17.569 16.471 7.667 1.00 56.19 179 GLU A CA 1
ATOM 1466 C C . GLU A 1 179 ? -16.521 15.391 7.347 1.00 56.19 179 GLU A C 1
ATOM 1468 O O . GLU A 1 179 ? -15.747 15.558 6.406 1.00 56.19 179 GLU A O 1
ATOM 1473 N N . ASP A 1 180 ? -16.508 14.278 8.089 1.00 56.03 180 ASP A N 1
ATOM 1474 C CA . ASP A 1 180 ? -15.561 13.175 7.885 1.00 56.03 180 ASP A CA 1
ATOM 1475 C C . ASP A 1 180 ? -15.985 12.210 6.757 1.00 56.03 180 ASP A C 1
ATOM 1477 O O . ASP A 1 180 ? -15.216 11.329 6.371 1.00 56.03 180 ASP A O 1
ATOM 1481 N N . TYR A 1 181 ? -17.183 12.393 6.184 1.00 52.62 181 TYR A N 1
ATOM 1482 C CA . TYR A 1 181 ? -17.646 11.672 4.997 1.00 52.62 181 TYR A CA 1
ATOM 1483 C C . TYR A 1 181 ? -17.676 12.617 3.785 1.00 52.62 181 TYR A C 1
ATOM 1485 O O . TYR A 1 181 ? -18.491 13.548 3.767 1.00 52.62 181 TYR A O 1
ATOM 1493 N N . PRO A 1 182 ? -16.823 12.418 2.761 1.00 51.62 182 PRO A N 1
ATOM 1494 C CA . PRO A 1 182 ? -16.981 13.135 1.502 1.00 51.62 182 PRO A CA 1
ATOM 1495 C C . PRO A 1 182 ? -18.327 12.766 0.852 1.00 51.62 182 PRO A C 1
ATOM 1497 O O . PRO A 1 182 ? -18.781 11.626 0.953 1.00 51.62 182 PRO A O 1
ATOM 1500 N N . LYS A 1 183 ? -18.982 13.773 0.258 1.00 47.22 183 LYS A N 1
ATOM 1501 C CA . LYS A 1 183 ? -20.283 13.656 -0.422 1.00 47.22 183 LYS A CA 1
ATOM 1502 C C . LYS A 1 183 ? -20.226 12.758 -1.651 1.00 47.22 183 LYS A C 1
ATOM 1504 O O . LYS A 1 183 ? -19.195 12.814 -2.355 1.00 47.22 183 LYS A O 1
#

InterPro domains:
  IPR011990 Tetratricopeptide-like helical domain superfamily [G3DSA:1.25.40.10] (1-113)
  IPR011990 Tetratricopeptide-like helical domain superfamily [G3DSA:1.25.40.10] (114-178)
  IPR011990 Tetratricopeptide-like helical domain superfamily [SSF48452] (5-178)
  IPR019734 Tetratricopeptide repeat [PF13174] (152-182)
  IPR019734 Tetratricopeptide repeat [SM00028] (6-39)
  IPR019734 Tetratricopeptide repeat [SM00028] (42-75)
  IPR019734 Tetratricopeptide repeat [SM00028] (78-111)
  IPR019734 Tetratricopeptide repeat [SM00028] (114-147)
  IPR019734 Tetratricopeptide repeat [SM00028] (150-183)
  IPR052384 O-mannosyl-transferase TMTC [PTHR44216] (42-175)

Sequence (183 aa):
MSQDEARQLFSQAKKLYQDEKLDEAIDIFQSIKREDSPETFARAQLNLALIWRKKGEQEKAIAIYETIQREDNPKAFAKAQYNLALIWAEKDDHKKVVSAYKAIQREDDKEAFAKAQFNLGVIWDEKGEQEKAISAYEAIQQQDDKETFAKALFNLGFLWKKKGEQKKAAAIYKTIQREDYPK

Foldseek 3Di:
DALVVLVVLLVVLVVCVVVVVLVSSLVSLVVRDCVRALQSNLVSLLVNLVSCVVVVNNVSSLVSLVPRDCVSALQSVLSSLLVQLVSVVVVVVVVSNLVSLVVRDCVSALQSVLVSLLVQLVVCVVVVVNVSNLVSLVPRDCVSPLQSVLVSLQVNLVSCVVVVNPVVSVVSVVVNDPVSDDD

Organism: NCBI:txid888057

Radius of gyration: 19.14 Å; chains: 1; bounding box: 44×33×52 Å